Protein AF-A0A958JXT7-F1 (afdb_monomer)

Foldseek 3Di:
DDDDDDDVPDPPPPVPPDPVVVVVVQVVQLVDCQQEWEFEADEDPDDPPDQTDTDRVPDDCCRVVSKDFNQDQKGKYFYDPLVVCPVCVVPAQWWKKKKKKAAQDAQKKKWKDQPPDIDIDTRHDDDHGDIDMDIDTHRSVSCVVSRIIMMGINDWAFCVVVVNDPGHRIGGMMMHDIYTHD

Secondary structure (DSSP, 8-state):
-------TT-----GGG-HHHHHHHHHHHHH-GGGEEEEPPEETTTT---------SS-SSHHHHTSEEE-SSEEEEEETTGGGGGGGTTT-SEEEEEEEEE-SSTTEEEEEEETTEEEEEEE-SS-TT-EEEEEEEEEHHHHHHH-EEEEEES--B-HHHHTS-S--S-B-EEEEEEEE--

Radius of gyration: 16.66 Å; Cα contacts (8 Å, |Δi|>4): 346; chains: 1; bounding box: 37×36×51 Å

Nearest PDB structures (foldseek):
  6sms-assembly1_A  TM=5.741E-01  e=2.990E-02  Bacillus thuringiensis
  4y6t-assembly1_F  TM=3.964E-01  e=5.015E-03  Tobacco streak virus
  1wky-assembly1_A  TM=4.626E-01  e=2.990E-02  Bacillus sp. JAMB-602
  8e4g-assembly1_P  TM=4.534E-01  e=2.655E-02  Escherichia phage T7
  6r21-assembly1_a  TM=4.879E-01  e=5.755E-02  Escherichia phage T7

Structure (mmCIF, N/CA/C/O backbone):
data_AF-A0A958JXT7-F1
#
_entry.id   AF-A0A958JXT7-F1
#
loop_
_atom_site.group_PDB
_atom_site.id
_atom_site.type_symbol
_atom_site.label_atom_id
_atom_site.label_alt_id
_atom_site.label_comp_id
_atom_site.label_asym_id
_atom_site.label_entity_id
_atom_site.label_seq_id
_atom_site.pdbx_PDB_ins_code
_atom_site.Cartn_x
_atom_site.Cartn_y
_atom_site.Cartn_z
_atom_site.occupancy
_atom_site.B_iso_or_equiv
_atom_site.auth_seq_id
_atom_site.auth_comp_id
_atom_site.auth_asym_id
_atom_site.auth_atom_id
_atom_site.pdbx_PDB_model_num
ATOM 1 N N . PRO A 1 1 ? 5.469 -2.052 -27.294 1.00 35.53 1 PRO A N 1
ATOM 2 C CA . PRO A 1 1 ? 5.197 -3.496 -27.092 1.00 35.53 1 PRO A CA 1
ATOM 3 C C . PRO A 1 1 ? 5.508 -3.946 -25.650 1.00 35.53 1 PRO A C 1
ATOM 5 O O . PRO A 1 1 ? 6.671 -4.018 -25.262 1.00 35.53 1 PRO A O 1
ATOM 8 N N . GLN A 1 2 ? 4.468 -4.192 -24.842 1.00 28.66 2 GLN A N 1
ATOM 9 C CA . GLN A 1 2 ? 4.607 -4.741 -23.487 1.00 28.66 2 GLN A CA 1
ATOM 10 C C . GLN A 1 2 ? 5.149 -6.173 -23.585 1.00 28.66 2 GLN A C 1
ATOM 12 O O . GLN A 1 2 ? 4.498 -7.051 -24.145 1.00 28.66 2 GLN A O 1
ATOM 17 N N . ARG A 1 3 ? 6.374 -6.406 -23.102 1.00 30.48 3 ARG A N 1
ATOM 18 C CA . ARG A 1 3 ? 7.010 -7.725 -23.161 1.00 30.48 3 ARG A CA 1
ATOM 19 C C . ARG A 1 3 ? 6.640 -8.515 -21.907 1.00 30.48 3 ARG A C 1
ATOM 21 O O . ARG A 1 3 ? 7.006 -8.135 -20.797 1.00 30.48 3 ARG A O 1
ATOM 28 N N . ILE A 1 4 ? 5.920 -9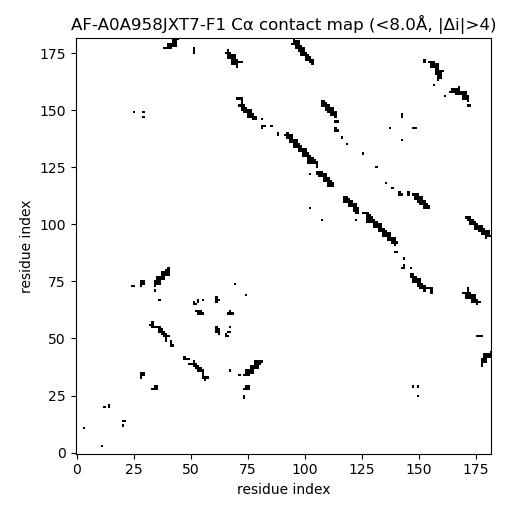.616 -22.105 1.00 33.19 4 ILE A N 1
ATOM 29 C CA . ILE A 1 4 ? 5.731 -10.671 -21.107 1.00 33.19 4 ILE A CA 1
ATOM 30 C C . ILE A 1 4 ? 7.122 -11.229 -20.786 1.00 33.19 4 ILE A C 1
ATOM 32 O O . ILE A 1 4 ? 7.829 -11.694 -21.679 1.00 33.19 4 ILE A O 1
ATOM 36 N N . VAL A 1 5 ? 7.542 -11.145 -19.525 1.00 33.81 5 VAL A N 1
ATOM 37 C CA . VAL A 1 5 ? 8.766 -11.801 -19.051 1.00 33.81 5 VAL A CA 1
ATOM 38 C C . VAL A 1 5 ? 8.346 -13.016 -18.240 1.00 33.81 5 VAL A C 1
ATOM 40 O O . VAL A 1 5 ? 7.716 -12.858 -17.192 1.00 33.81 5 VAL A O 1
ATOM 43 N N . ASN A 1 6 ? 8.728 -14.195 -18.738 1.00 30.08 6 ASN A N 1
ATOM 44 C CA . ASN A 1 6 ? 8.620 -15.485 -18.065 1.00 30.08 6 ASN A CA 1
ATOM 45 C C . ASN A 1 6 ? 9.300 -15.417 -16.694 1.00 30.08 6 ASN A C 1
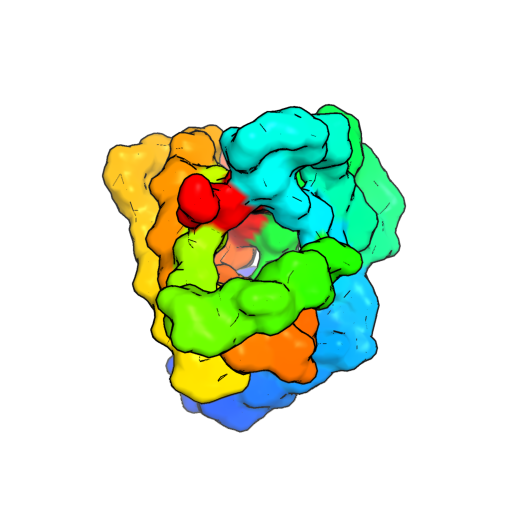ATOM 47 O O . ASN A 1 6 ? 10.518 -15.523 -16.576 1.00 30.08 6 ASN A O 1
ATOM 51 N N . ASN A 1 7 ? 8.496 -15.228 -15.653 1.00 36.56 7 ASN A N 1
ATOM 52 C CA . ASN A 1 7 ? 8.850 -15.588 -14.295 1.00 36.56 7 ASN A CA 1
ATOM 53 C C . ASN A 1 7 ? 7.971 -16.799 -13.952 1.00 36.56 7 ASN A C 1
ATOM 55 O O . ASN A 1 7 ? 6.752 -16.632 -13.922 1.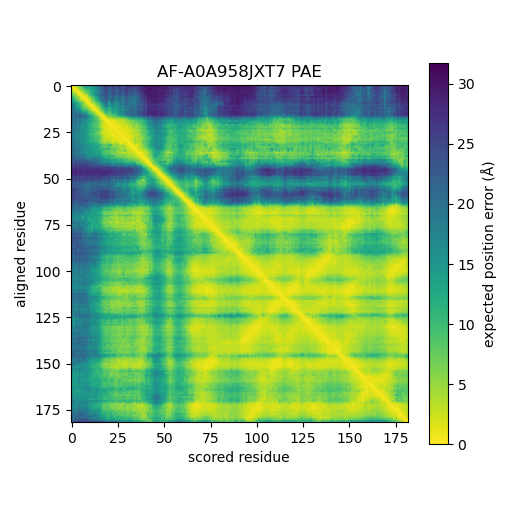00 36.56 7 ASN A O 1
ATOM 59 N N . PRO A 1 8 ? 8.540 -17.992 -13.700 1.00 39.66 8 PRO A N 1
ATOM 60 C CA . PRO A 1 8 ? 7.752 -19.194 -13.413 1.00 39.66 8 PRO A CA 1
ATOM 61 C C . PRO A 1 8 ? 6.903 -19.071 -12.134 1.00 39.66 8 PRO A C 1
ATOM 63 O O . PRO A 1 8 ? 6.031 -19.897 -11.899 1.00 39.66 8 PRO A O 1
ATOM 66 N N . PHE A 1 9 ? 7.115 -18.021 -11.332 1.00 37.84 9 PHE A N 1
ATOM 67 C CA . PHE A 1 9 ? 6.386 -17.741 -10.094 1.00 37.84 9 PHE A CA 1
ATOM 68 C C . PHE A 1 9 ? 5.410 -16.561 -10.203 1.00 37.84 9 PHE A C 1
ATOM 70 O O . PHE A 1 9 ? 4.867 -16.122 -9.193 1.00 37.84 9 PHE A O 1
ATOM 77 N N . ILE A 1 10 ? 5.217 -15.994 -11.398 1.00 37.47 10 ILE A N 1
ATOM 78 C CA . ILE A 1 10 ? 4.261 -14.909 -11.631 1.00 37.47 10 ILE A CA 1
ATOM 79 C C . ILE A 1 10 ? 3.411 -15.300 -12.830 1.00 37.47 10 ILE A C 1
ATOM 81 O O . ILE A 1 10 ? 3.828 -15.146 -13.976 1.00 37.47 10 ILE A O 1
ATOM 85 N N . SER A 1 11 ? 2.180 -15.733 -12.563 1.00 33.28 11 SER A N 1
ATOM 86 C CA . SER A 1 11 ? 1.130 -15.583 -13.564 1.00 33.28 11 SER A CA 1
ATOM 87 C C . SER A 1 11 ? 0.988 -14.084 -13.816 1.00 33.28 11 SER A C 1
ATOM 89 O O . SER A 1 11 ? 0.497 -13.350 -12.959 1.00 33.28 11 SER A O 1
ATOM 91 N N . VAL A 1 12 ? 1.490 -13.599 -14.954 1.00 34.41 12 VAL A N 1
ATOM 92 C CA . VAL A 1 12 ? 1.232 -12.233 -15.417 1.00 34.41 12 VAL A CA 1
ATOM 93 C C . VAL A 1 12 ? -0.243 -12.192 -15.798 1.00 34.41 12 VAL A C 1
ATOM 95 O O . VAL A 1 12 ? -0.606 -12.367 -16.954 1.00 34.41 12 VAL A O 1
ATOM 98 N N . ARG A 1 13 ? -1.113 -12.030 -14.802 1.00 36.97 13 ARG A N 1
ATOM 99 C CA . ARG A 1 13 ? -2.512 -11.711 -15.037 1.00 36.97 13 ARG A CA 1
ATOM 100 C C . ARG A 1 13 ? -2.542 -10.214 -15.316 1.00 36.97 13 ARG A C 1
ATOM 102 O O . ARG A 1 13 ? -2.288 -9.393 -14.436 1.00 36.97 13 ARG A O 1
ATOM 109 N N . THR A 1 14 ? -2.763 -9.836 -16.567 1.00 36.22 14 THR A N 1
ATOM 110 C CA . THR A 1 14 ? -3.286 -8.509 -16.887 1.00 36.22 14 THR A CA 1
ATOM 111 C C . THR A 1 14 ? -4.666 -8.449 -16.233 1.00 36.22 14 THR A C 1
ATOM 113 O O . THR A 1 14 ? -5.643 -8.930 -16.786 1.00 36.22 14 THR A O 1
ATOM 116 N N . PHE A 1 15 ? -4.738 -7.933 -15.003 1.00 43.28 15 PHE A N 1
ATOM 117 C CA . PHE A 1 15 ? -5.968 -7.868 -14.196 1.00 43.28 15 PHE A CA 1
ATOM 118 C C . PHE A 1 15 ? -7.060 -6.972 -14.789 1.00 43.28 15 PHE A C 1
ATOM 120 O O . PHE A 1 15 ? -8.119 -6.833 -14.191 1.00 43.28 15 PHE A O 1
ATOM 127 N N . LEU A 1 16 ? -6.805 -6.346 -15.938 1.00 43.41 16 LEU A N 1
ATOM 128 C CA . LEU A 1 16 ? -7.682 -5.339 -16.520 1.00 43.41 16 LEU A CA 1
ATOM 129 C C . LEU A 1 16 ? -9.069 -5.874 -16.914 1.00 43.41 16 LEU A C 1
ATOM 131 O O . LEU A 1 16 ? -9.929 -5.055 -17.206 1.00 43.41 16 LEU A O 1
ATOM 135 N N . GLU A 1 17 ? -9.320 -7.191 -16.903 1.00 47.34 17 GLU A N 1
ATOM 136 C CA . GLU A 1 17 ? -10.540 -7.739 -17.520 1.00 47.34 17 GLU A CA 1
ATOM 137 C C . GLU A 1 17 ? -11.289 -8.831 -16.730 1.00 47.34 17 GLU A C 1
ATOM 139 O O . GLU A 1 17 ? -12.353 -9.249 -17.178 1.00 47.34 17 GLU A O 1
ATOM 144 N N . ASN A 1 18 ? -10.815 -9.309 -15.567 1.00 57.69 18 ASN A N 1
ATOM 145 C CA . ASN A 1 18 ? -11.517 -10.393 -14.853 1.00 57.69 18 ASN A CA 1
ATOM 146 C C . ASN A 1 18 ? -11.497 -10.238 -13.313 1.00 57.69 18 ASN A C 1
ATOM 148 O O . ASN A 1 18 ? -10.456 -10.484 -12.694 1.00 57.69 18 ASN A O 1
ATOM 152 N N . PRO A 1 19 ? -12.641 -9.886 -12.689 1.00 65.00 19 PRO A N 1
ATOM 153 C CA . PRO A 1 19 ? -12.790 -9.760 -11.236 1.00 65.00 19 PRO A CA 1
ATOM 154 C C . PRO A 1 19 ? -12.380 -11.011 -10.446 1.00 65.00 19 PRO A C 1
ATOM 156 O O . PRO A 1 19 ? -11.675 -10.887 -9.449 1.00 65.00 19 PRO A O 1
ATOM 159 N N . ALA A 1 20 ? -12.700 -12.213 -10.937 1.00 65.50 20 ALA A N 1
ATOM 160 C CA . ALA A 1 20 ? -12.350 -13.461 -10.254 1.00 65.50 20 ALA A CA 1
ATOM 161 C C . ALA A 1 20 ? -10.829 -13.658 -10.169 1.00 65.50 20 ALA A C 1
ATOM 163 O O . ALA A 1 20 ? -10.292 -14.121 -9.168 1.00 65.50 20 ALA A O 1
ATOM 164 N N . LEU A 1 21 ? -10.095 -13.230 -11.201 1.00 61.88 21 LEU A N 1
ATOM 165 C CA . LEU A 1 21 ? -8.637 -13.313 -11.188 1.00 61.88 21 LEU A CA 1
ATOM 166 C C . LEU A 1 21 ? -8.007 -12.352 -10.174 1.00 61.88 21 LEU A C 1
ATOM 168 O O . LEU A 1 21 ? -6.924 -12.652 -9.666 1.00 61.88 21 LEU A O 1
ATOM 172 N N . ARG A 1 22 ? -8.647 -11.200 -9.933 1.00 65.06 22 ARG A N 1
ATOM 173 C CA . ARG A 1 22 ? -8.244 -10.221 -8.919 1.00 65.06 22 ARG A CA 1
ATOM 174 C C . ARG A 1 22 ? -8.501 -10.778 -7.519 1.00 65.06 22 ARG A C 1
ATOM 176 O O . ARG A 1 22 ? -7.583 -10.747 -6.708 1.00 65.06 22 ARG A O 1
ATOM 183 N N . GLU A 1 23 ? -9.686 -11.331 -7.277 1.00 70.00 23 GLU A N 1
ATOM 184 C CA . GLU A 1 23 ? -10.050 -11.977 -6.009 1.00 70.00 23 GLU A CA 1
ATOM 185 C C . GLU A 1 23 ? -9.105 -13.138 -5.670 1.00 70.00 23 GLU A C 1
ATOM 187 O O . GLU A 1 23 ? -8.540 -13.163 -4.577 1.00 70.00 23 GLU A O 1
ATOM 192 N N . ASP A 1 24 ? -8.820 -14.025 -6.631 1.00 71.75 24 ASP A N 1
ATOM 193 C CA . ASP A 1 24 ? -7.836 -15.107 -6.475 1.00 71.75 24 ASP A CA 1
ATOM 194 C C . ASP A 1 24 ? -6.459 -14.580 -6.050 1.00 71.75 24 ASP A C 1
ATOM 196 O O . ASP A 1 24 ? -5.787 -15.148 -5.189 1.00 71.75 24 ASP A O 1
ATOM 200 N N . ALA A 1 25 ? -5.997 -13.502 -6.691 1.00 68.00 25 ALA A N 1
ATOM 201 C CA . ALA A 1 25 ? -4.681 -12.940 -6.423 1.00 68.00 25 ALA A CA 1
ATOM 202 C C . ALA A 1 25 ? -4.627 -12.222 -5.068 1.00 68.00 25 ALA A C 1
ATOM 204 O O . ALA A 1 25 ? -3.592 -12.275 -4.403 1.00 68.00 25 ALA A O 1
ATOM 205 N N . MET A 1 26 ? -5.729 -11.595 -4.646 1.00 72.31 26 MET A N 1
ATOM 206 C CA . MET A 1 26 ? -5.883 -11.029 -3.304 1.00 72.31 26 MET A CA 1
ATOM 207 C C . MET A 1 26 ? -5.850 -12.137 -2.247 1.00 72.31 26 MET A C 1
ATOM 209 O O . MET A 1 26 ? -5.049 -12.062 -1.316 1.00 72.31 26 MET A O 1
ATOM 213 N N . ALA A 1 27 ? -6.627 -13.208 -2.435 1.00 75.25 27 ALA A N 1
ATOM 214 C CA . ALA A 1 27 ? -6.636 -14.363 -1.539 1.00 75.25 27 ALA A CA 1
ATOM 215 C C . ALA A 1 27 ? -5.250 -15.024 -1.437 1.00 75.25 27 ALA A C 1
ATOM 217 O O . ALA A 1 27 ? -4.774 -15.315 -0.340 1.00 75.25 27 ALA A O 1
ATOM 218 N N . TYR A 1 28 ? -4.562 -15.194 -2.570 1.00 72.88 28 TYR A N 1
ATOM 219 C CA . TYR A 1 28 ? -3.207 -15.738 -2.600 1.00 72.88 28 TYR A CA 1
ATOM 220 C C . TYR A 1 28 ? -2.198 -14.845 -1.864 1.00 72.88 28 TYR A C 1
ATOM 222 O O . TYR A 1 28 ? -1.366 -15.358 -1.116 1.00 72.88 28 TYR A O 1
ATOM 230 N N . ALA A 1 29 ? -2.265 -13.521 -2.041 1.00 70.19 29 ALA A N 1
ATOM 231 C CA . ALA A 1 29 ? -1.379 -12.586 -1.347 1.00 70.19 29 ALA A CA 1
ATOM 232 C C . ALA A 1 29 ? -1.589 -12.617 0.177 1.00 70.19 29 ALA A C 1
ATOM 234 O O . ALA A 1 29 ? -0.610 -12.635 0.915 1.00 70.19 29 ALA A O 1
ATOM 235 N N . LEU A 1 30 ? -2.840 -12.702 0.648 1.00 72.81 30 LEU A N 1
ATOM 236 C CA . LEU A 1 30 ? -3.166 -12.786 2.080 1.00 72.81 30 LEU A CA 1
ATOM 237 C C . LEU A 1 30 ? -2.632 -14.058 2.757 1.00 72.81 30 LEU A C 1
ATOM 239 O O . LEU A 1 30 ? -2.310 -14.028 3.950 1.00 72.81 30 LEU A O 1
ATOM 243 N N . GLN A 1 31 ? -2.565 -15.163 2.009 1.00 75.06 31 GLN A N 1
ATOM 244 C CA . GLN A 1 31 ? -2.117 -16.473 2.493 1.00 75.06 31 GLN A CA 1
ATOM 245 C C . GLN A 1 31 ? -0.603 -16.677 2.384 1.00 75.06 31 GLN A C 1
ATOM 247 O O . GLN A 1 31 ? -0.059 -17.566 3.035 1.00 75.06 31 GLN A O 1
ATOM 252 N N . ASN A 1 32 ? 0.085 -15.899 1.547 1.00 68.62 32 ASN A N 1
ATOM 253 C CA . ASN A 1 32 ? 1.484 -16.138 1.224 1.00 68.62 32 ASN A CA 1
ATOM 254 C C . ASN A 1 32 ? 2.382 -15.058 1.839 1.00 68.62 32 ASN A C 1
ATOM 256 O O . ASN A 1 32 ? 2.466 -13.938 1.335 1.00 68.62 32 ASN A O 1
ATOM 260 N N . GLU A 1 33 ? 3.101 -15.434 2.902 1.00 66.88 33 GLU A N 1
ATOM 261 C CA . GLU A 1 33 ? 3.967 -14.556 3.709 1.00 66.88 33 GLU A CA 1
ATOM 262 C C . GLU A 1 33 ? 4.976 -13.749 2.885 1.00 66.88 33 GLU A C 1
ATOM 264 O O . GLU A 1 33 ? 5.384 -12.663 3.281 1.00 66.88 33 GLU A O 1
ATOM 269 N N . ARG A 1 34 ? 5.339 -14.224 1.690 1.00 61.28 34 ARG A N 1
ATOM 270 C CA . ARG A 1 34 ? 6.247 -13.517 0.785 1.00 61.28 34 ARG A CA 1
ATOM 271 C C . ARG A 1 34 ? 5.729 -12.149 0.322 1.00 61.28 34 ARG A C 1
ATOM 273 O O . ARG A 1 34 ? 6.534 -11.324 -0.109 1.00 61.28 34 ARG A O 1
ATOM 280 N N . TYR A 1 35 ? 4.418 -11.936 0.339 1.00 60.16 35 TYR A N 1
ATOM 281 C CA . TYR A 1 35 ? 3.789 -10.663 -0.026 1.00 60.16 35 TYR A CA 1
ATOM 282 C C . TYR A 1 35 ? 3.414 -9.830 1.194 1.00 60.16 35 TYR A C 1
ATOM 284 O O . TYR A 1 35 ? 2.856 -8.745 1.023 1.00 60.16 35 TYR A O 1
ATOM 292 N N . ASN A 1 36 ? 3.714 -10.337 2.391 1.00 64.38 36 ASN A N 1
ATOM 293 C CA . ASN A 1 36 ? 3.436 -9.647 3.625 1.00 64.38 36 ASN A CA 1
ATOM 294 C C . ASN A 1 36 ? 4.582 -8.707 3.987 1.00 64.38 36 ASN A C 1
ATOM 296 O O . ASN A 1 36 ? 5.750 -9.093 3.981 1.00 64.38 36 ASN A O 1
ATOM 300 N N . VAL A 1 37 ? 4.224 -7.473 4.307 1.00 67.25 37 VAL A N 1
ATOM 301 C CA . VAL A 1 37 ? 5.117 -6.464 4.857 1.00 67.25 37 VAL A CA 1
ATOM 302 C C . VAL A 1 37 ? 4.570 -6.116 6.233 1.00 67.25 37 VAL A C 1
ATOM 304 O O . VAL A 1 37 ? 3.500 -5.519 6.343 1.00 67.25 37 VAL A O 1
ATOM 307 N N . ASP A 1 38 ? 5.277 -6.528 7.280 1.00 67.38 38 ASP A N 1
ATOM 308 C CA . ASP A 1 38 ? 4.969 -6.091 8.643 1.00 67.38 38 ASP A CA 1
ATOM 309 C C . ASP A 1 38 ? 5.434 -4.643 8.807 1.00 67.38 38 ASP A C 1
ATOM 311 O O . ASP A 1 38 ? 6.562 -4.305 8.447 1.00 67.38 38 ASP A O 1
ATOM 315 N N . ILE A 1 39 ? 4.540 -3.787 9.291 1.00 66.25 39 ILE A N 1
ATOM 316 C CA . ILE A 1 39 ? 4.786 -2.378 9.550 1.00 66.25 39 ILE A CA 1
ATOM 317 C C . ILE A 1 39 ? 4.403 -2.086 10.994 1.00 66.25 39 ILE A C 1
ATOM 319 O O . ILE A 1 39 ? 3.245 -2.193 11.394 1.00 66.25 39 ILE A O 1
ATOM 323 N N . GLN A 1 40 ? 5.361 -1.589 11.768 1.00 65.31 40 GLN A N 1
ATOM 324 C CA . GLN A 1 40 ? 5.061 -1.030 13.078 1.00 65.31 40 GLN A CA 1
ATOM 325 C C . GLN A 1 40 ? 4.552 0.416 12.953 1.00 65.31 40 GLN A C 1
ATOM 327 O O . GLN A 1 40 ? 5.191 1.255 12.314 1.00 65.31 40 GLN A O 1
ATOM 332 N N . VAL A 1 41 ? 3.415 0.730 13.585 1.00 62.09 41 VAL A N 1
ATOM 333 C CA . VAL A 1 41 ? 2.807 2.071 13.543 1.00 62.09 41 VAL A CA 1
ATOM 334 C C . VAL A 1 41 ? 3.323 2.942 14.688 1.00 62.09 41 VAL A C 1
ATOM 336 O O . VAL A 1 41 ? 3.255 2.550 15.852 1.00 62.09 41 VAL A O 1
ATOM 339 N N . GLY A 1 42 ? 3.798 4.153 14.382 1.00 56.31 42 GLY A N 1
ATOM 340 C CA . GLY A 1 42 ? 4.181 5.142 15.399 1.00 56.31 42 GLY A CA 1
ATOM 341 C C . GLY A 1 42 ? 3.000 5.981 15.920 1.00 56.31 42 GLY A C 1
ATOM 342 O O . GLY A 1 42 ? 2.138 6.394 15.140 1.00 56.31 42 GLY A O 1
ATOM 343 N N . TYR A 1 43 ? 2.997 6.309 17.222 1.00 53.00 43 TYR A N 1
ATOM 344 C CA . TYR A 1 43 ? 2.027 7.217 17.867 1.00 53.00 43 TYR A CA 1
ATOM 345 C C . TYR A 1 43 ? 2.664 8.568 18.238 1.00 53.00 43 TYR A C 1
ATOM 347 O O . TYR A 1 43 ? 3.720 8.609 18.873 1.00 53.00 43 TYR A O 1
ATOM 355 N N . GLN A 1 44 ? 2.009 9.693 17.917 1.00 52.47 44 GLN A N 1
ATOM 356 C CA . GLN A 1 44 ? 2.574 11.041 18.130 1.00 52.47 44 GLN A CA 1
ATOM 357 C C . GLN A 1 44 ? 2.285 11.708 19.496 1.00 52.47 44 GLN A C 1
ATOM 359 O O . GLN A 1 44 ? 2.671 12.858 19.688 1.00 52.47 44 GLN A O 1
ATOM 364 N N . ARG A 1 45 ? 1.670 11.047 20.492 1.00 43.69 45 ARG A N 1
ATOM 365 C CA . ARG A 1 45 ? 1.293 11.745 21.750 1.00 43.69 45 ARG A CA 1
ATOM 366 C C . ARG A 1 45 ? 2.332 11.800 22.876 1.00 43.69 45 ARG A C 1
ATOM 368 O O . ARG A 1 45 ? 2.090 12.533 23.829 1.00 43.69 45 ARG A O 1
ATOM 375 N N . ARG A 1 46 ? 3.473 11.111 22.763 1.00 36.78 46 ARG A N 1
ATOM 376 C CA . ARG A 1 46 ? 4.732 11.276 23.538 1.00 36.78 46 ARG A CA 1
ATOM 377 C C . ARG A 1 46 ? 5.580 10.026 23.278 1.00 36.78 46 ARG A C 1
ATOM 379 O O . ARG A 1 46 ? 5.382 9.007 23.921 1.00 36.78 46 ARG A O 1
ATOM 386 N N . THR A 1 47 ? 6.451 10.113 22.277 1.00 44.00 47 THR A N 1
ATOM 387 C CA . THR A 1 47 ? 7.568 9.188 22.007 1.00 44.00 47 THR A CA 1
ATOM 388 C C . THR A 1 47 ? 7.252 7.686 22.096 1.00 44.00 47 THR A C 1
ATOM 390 O O . THR A 1 47 ? 7.569 7.020 23.076 1.00 44.00 47 THR A O 1
ATOM 393 N N . LEU A 1 48 ? 6.758 7.114 20.996 1.00 36.47 48 LEU A N 1
ATOM 394 C CA . LEU A 1 48 ? 7.091 5.733 20.634 1.00 36.47 48 LEU A CA 1
ATOM 395 C C . LEU A 1 48 ? 7.906 5.764 19.342 1.00 36.47 48 LEU A C 1
ATOM 397 O O . LEU A 1 48 ? 7.396 5.650 18.233 1.00 36.47 48 LEU A O 1
ATOM 401 N N . SER A 1 49 ? 9.203 6.001 19.526 1.00 36.97 49 SER A N 1
ATOM 402 C CA . SER A 1 49 ? 10.250 5.982 18.509 1.00 36.97 49 SER A CA 1
ATOM 403 C C . SER A 1 49 ? 10.805 4.565 18.366 1.00 36.97 49 SER A C 1
ATOM 405 O O . SER A 1 49 ? 11.950 4.307 18.743 1.00 36.97 49 SER A O 1
ATOM 407 N N . LYS A 1 50 ? 9.995 3.621 17.882 1.00 40.62 50 LYS A N 1
ATOM 408 C CA . LYS A 1 50 ? 10.569 2.403 17.305 1.00 40.62 50 LYS A CA 1
ATOM 409 C C . LYS A 1 50 ? 10.737 2.630 15.803 1.00 40.62 50 LYS A C 1
ATOM 411 O O . LYS A 1 50 ? 9.819 3.172 15.185 1.00 40.62 50 LYS A O 1
ATOM 416 N N . PRO A 1 51 ? 11.924 2.342 15.241 1.00 46.38 51 PRO A N 1
ATOM 417 C CA . PRO A 1 51 ? 12.164 2.529 13.823 1.00 46.38 51 PRO A CA 1
ATOM 418 C C . PRO A 1 51 ? 11.177 1.668 13.040 1.00 46.38 51 PRO A C 1
ATOM 420 O O . PRO A 1 51 ? 10.890 0.535 13.414 1.00 46.38 51 PRO A O 1
ATOM 423 N N . PHE A 1 52 ? 10.647 2.241 11.969 1.00 51.75 52 PHE A N 1
ATOM 424 C CA . PHE A 1 52 ? 9.931 1.509 10.941 1.00 51.75 52 PHE A CA 1
ATOM 425 C C . PHE A 1 52 ? 10.811 0.336 10.477 1.00 51.75 52 PHE A C 1
ATOM 427 O O . PHE A 1 52 ? 11.886 0.558 9.924 1.00 51.75 52 PHE A O 1
ATOM 434 N N . SER A 1 53 ? 10.391 -0.893 10.766 1.00 54.41 53 SER A N 1
ATOM 435 C CA . SER A 1 53 ? 11.062 -2.118 10.335 1.00 54.41 53 SER A CA 1
ATOM 436 C C . SER A 1 53 ? 10.169 -2.826 9.335 1.00 54.41 53 SER A C 1
ATOM 438 O O . SER A 1 53 ? 9.000 -3.053 9.637 1.00 54.41 53 SER A O 1
ATOM 440 N N . CYS A 1 54 ? 10.719 -3.201 8.184 1.00 58.75 54 CYS A N 1
ATOM 441 C CA . CYS A 1 54 ? 10.063 -4.149 7.299 1.00 58.75 54 CYS A CA 1
ATOM 442 C C . CYS A 1 54 ? 10.894 -5.395 7.171 1.00 58.75 54 CYS A C 1
ATOM 444 O O . CYS A 1 54 ? 12.050 -5.363 6.754 1.00 58.75 54 CYS A O 1
ATOM 446 N N . HIS A 1 55 ? 10.239 -6.509 7.430 1.00 54.88 55 HIS A N 1
ATOM 447 C CA . HIS A 1 55 ? 10.785 -7.812 7.141 1.00 54.88 55 HIS A CA 1
ATOM 448 C C . HIS A 1 55 ? 10.236 -8.254 5.786 1.00 54.88 55 HIS A C 1
ATOM 450 O O . HIS A 1 55 ? 9.172 -8.863 5.708 1.00 54.88 55 HIS A O 1
ATOM 456 N N . SER A 1 56 ? 10.929 -7.918 4.693 1.00 49.56 56 SER A N 1
ATOM 457 C CA . SER A 1 56 ? 10.627 -8.547 3.406 1.00 49.56 56 SER A CA 1
ATOM 458 C C . SER A 1 56 ? 11.287 -9.932 3.367 1.00 49.56 56 SER A C 1
ATOM 460 O O . SER A 1 56 ? 12.463 -10.106 3.683 1.00 49.56 56 SER A O 1
ATOM 462 N N . PHE A 1 57 ? 10.531 -10.969 2.988 1.00 42.34 57 PHE A N 1
ATOM 463 C CA . PHE A 1 57 ? 10.998 -12.370 3.021 1.00 42.34 57 PHE A CA 1
ATOM 464 C C . PHE A 1 57 ? 12.136 -12.673 2.015 1.00 42.34 57 PHE A C 1
ATOM 466 O O . PHE A 1 57 ? 12.636 -13.794 1.923 1.00 42.34 57 PHE A O 1
ATOM 473 N N . ARG A 1 58 ? 12.565 -11.689 1.215 1.00 43.12 58 ARG A N 1
ATOM 474 C CA . ARG A 1 58 ? 13.735 -11.800 0.339 1.00 43.12 58 ARG A CA 1
ATOM 475 C C . ARG A 1 58 ? 14.902 -11.083 1.001 1.00 43.12 58 ARG A C 1
ATOM 477 O O . ARG A 1 58 ? 15.131 -9.921 0.711 1.00 43.12 58 ARG A O 1
ATOM 484 N N . GLY A 1 59 ? 15.620 -11.810 1.859 1.00 35.59 59 GLY A N 1
ATOM 485 C CA . GLY A 1 59 ? 16.795 -11.324 2.584 1.00 35.59 59 GLY A CA 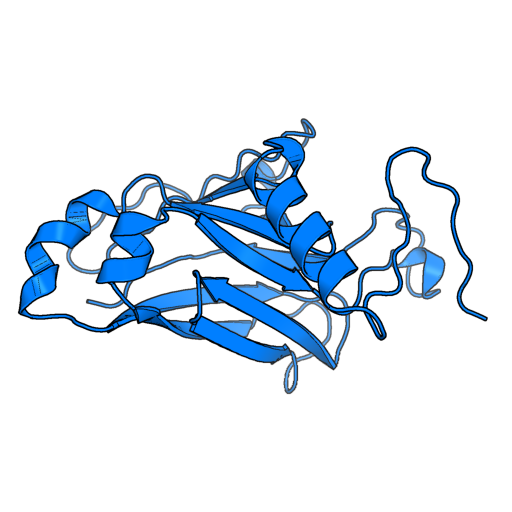1
ATOM 486 C C . GLY A 1 59 ? 17.656 -10.344 1.778 1.00 35.59 59 GLY A C 1
ATOM 487 O O . GLY A 1 59 ? 18.256 -10.719 0.769 1.00 35.59 59 GLY A O 1
ATOM 488 N N . GLY A 1 60 ? 17.682 -9.093 2.239 1.00 42.62 60 GLY A N 1
ATOM 489 C CA . GLY A 1 60 ? 18.479 -7.999 1.691 1.00 42.62 60 GLY A CA 1
ATOM 490 C C . GLY A 1 60 ? 17.937 -6.618 2.089 1.00 42.62 60 GLY A C 1
ATOM 491 O O . GLY A 1 60 ? 16.844 -6.259 1.677 1.00 42.62 60 GLY A O 1
ATOM 492 N N . SER A 1 61 ? 18.722 -5.892 2.893 1.00 46.78 61 SER A N 1
ATOM 493 C CA . SER A 1 61 ? 18.832 -4.425 3.091 1.00 46.78 61 SER A CA 1
ATOM 494 C C . SER A 1 61 ? 17.610 -3.494 3.223 1.00 46.78 61 SER A C 1
ATOM 496 O O . SER A 1 61 ? 17.839 -2.302 3.404 1.00 46.78 61 SER A O 1
ATOM 498 N N . ASP A 1 62 ? 16.348 -3.932 3.196 1.00 49.25 62 ASP A N 1
ATOM 499 C CA . ASP A 1 62 ? 15.211 -2.991 3.352 1.00 49.25 62 ASP A CA 1
ATOM 500 C C . ASP A 1 62 ? 15.250 -2.238 4.709 1.00 49.25 62 ASP A C 1
ATOM 502 O O . ASP A 1 62 ? 14.902 -1.059 4.793 1.00 49.25 62 ASP A O 1
ATOM 506 N N . GLU A 1 63 ? 15.771 -2.875 5.766 1.00 48.31 63 GLU A N 1
ATOM 507 C CA . GLU A 1 63 ? 16.022 -2.225 7.064 1.00 48.31 63 GLU A CA 1
ATOM 508 C C . GLU A 1 63 ? 17.134 -1.157 7.004 1.00 48.31 63 GLU A C 1
ATOM 510 O O . GLU A 1 63 ? 17.075 -0.172 7.739 1.00 48.31 63 GLU A O 1
ATOM 515 N N . GLU A 1 64 ? 18.122 -1.306 6.113 1.00 51.19 64 GLU A N 1
ATOM 516 C CA . GLU A 1 64 ? 19.191 -0.315 5.904 1.00 51.19 64 GLU A CA 1
ATOM 517 C C . GLU A 1 64 ? 18.707 0.880 5.069 1.00 51.19 64 GLU A C 1
ATOM 519 O O . GLU A 1 64 ? 19.184 2.001 5.246 1.00 51.19 64 GLU A O 1
ATOM 524 N N . GLU A 1 65 ? 17.741 0.661 4.171 1.00 56.56 65 GLU A N 1
ATOM 525 C CA . GLU A 1 65 ? 17.201 1.699 3.289 1.00 56.56 65 GLU A CA 1
ATOM 526 C C . GLU A 1 65 ? 16.202 2.640 4.001 1.00 56.56 65 GLU A C 1
ATOM 528 O O . GLU A 1 65 ? 15.884 3.720 3.487 1.00 56.56 65 GLU A O 1
ATOM 533 N N . GLY A 1 66 ? 15.700 2.266 5.185 1.00 71.69 66 GLY A N 1
ATOM 534 C CA . GLY A 1 66 ? 14.725 3.055 5.950 1.00 71.69 66 GLY A CA 1
ATOM 535 C C . GLY A 1 66 ? 13.357 3.191 5.264 1.00 71.69 66 GLY A C 1
ATOM 536 O O . GLY A 1 66 ? 12.598 4.118 5.564 1.00 71.69 66 GLY A O 1
ATOM 537 N N . HIS A 1 67 ? 13.059 2.311 4.305 1.00 78.31 67 HIS A N 1
ATOM 538 C CA . HIS A 1 67 ? 11.802 2.243 3.563 1.00 78.31 67 HIS A CA 1
ATOM 539 C C . HIS A 1 67 ? 11.571 0.837 2.992 1.00 78.31 67 HIS A C 1
ATOM 541 O O . HIS A 1 67 ? 12.487 0.024 2.961 1.00 78.31 67 HIS A O 1
ATOM 547 N N . CYS A 1 68 ? 10.352 0.555 2.520 1.00 78.69 68 CYS A N 1
ATOM 548 C CA . CYS A 1 68 ? 9.972 -0.791 2.072 1.00 78.69 68 CYS A CA 1
ATOM 549 C C . CYS A 1 68 ? 9.435 -0.794 0.664 1.00 78.69 68 CYS A C 1
ATOM 551 O O . CYS A 1 68 ? 8.458 -0.106 0.357 1.00 78.69 68 CYS A O 1
ATOM 553 N N . TRP A 1 69 ? 10.053 -1.613 -0.180 1.00 83.00 69 TRP A N 1
ATOM 554 C CA . TRP A 1 69 ? 9.651 -1.769 -1.564 1.00 83.00 69 TRP A CA 1
ATOM 555 C C . TRP A 1 69 ? 8.490 -2.747 -1.714 1.00 83.00 69 TRP A C 1
ATOM 557 O O . TRP A 1 69 ? 8.636 -3.965 -1.617 1.00 83.00 69 TRP A O 1
ATOM 567 N N . LEU A 1 70 ? 7.338 -2.212 -2.100 1.00 84.12 70 LEU A N 1
ATOM 568 C CA . LEU A 1 70 ? 6.223 -2.995 -2.605 1.00 84.12 70 LEU A CA 1
ATOM 569 C C . LEU A 1 70 ? 6.486 -3.361 -4.068 1.00 84.12 70 LEU A C 1
ATOM 571 O O . LEU A 1 70 ? 6.166 -2.616 -4.997 1.00 84.12 70 LEU A O 1
ATOM 575 N N . SER A 1 71 ? 7.131 -4.507 -4.279 1.00 78.56 71 SER A N 1
ATOM 576 C CA . SER A 1 71 ? 7.589 -4.962 -5.602 1.00 78.56 71 SER A CA 1
ATOM 577 C C . SER A 1 71 ? 6.593 -5.873 -6.338 1.00 78.56 71 SER A C 1
ATOM 579 O O . SER A 1 71 ? 6.803 -6.197 -7.514 1.00 78.56 71 SER A O 1
ATOM 581 N N . ALA A 1 72 ? 5.495 -6.271 -5.684 1.00 78.94 72 ALA A N 1
ATOM 582 C CA . ALA A 1 72 ? 4.414 -7.059 -6.275 1.00 78.94 72 ALA A CA 1
ATOM 583 C C . ALA A 1 72 ? 3.168 -6.214 -6.563 1.00 78.94 72 ALA A C 1
ATOM 585 O O . ALA A 1 72 ? 2.960 -5.164 -5.963 1.00 78.94 72 ALA A O 1
ATOM 586 N N . ARG A 1 73 ? 2.339 -6.657 -7.522 1.00 82.69 73 ARG A N 1
ATOM 587 C CA . ARG A 1 73 ? 1.119 -5.927 -7.930 1.00 82.69 73 ARG A CA 1
ATOM 588 C C . ARG A 1 73 ? 0.090 -5.875 -6.815 1.00 82.69 73 ARG A C 1
ATOM 590 O O . ARG A 1 73 ? -0.700 -4.947 -6.792 1.00 82.69 73 ARG A O 1
ATOM 597 N N . ILE A 1 74 ? 0.107 -6.873 -5.945 1.00 84.06 74 ILE A N 1
ATOM 598 C CA . ILE A 1 74 ? -0.703 -6.957 -4.741 1.00 84.06 74 ILE A CA 1
ATOM 599 C C . ILE A 1 74 ? 0.267 -7.338 -3.626 1.00 84.06 74 ILE A C 1
ATOM 601 O O . ILE A 1 74 ? 1.052 -8.274 -3.794 1.00 84.06 74 ILE A O 1
ATOM 605 N N . ASN A 1 75 ? 0.242 -6.583 -2.535 1.00 85.44 75 ASN A N 1
ATOM 606 C CA . ASN A 1 75 ? 0.986 -6.849 -1.305 1.00 85.44 75 ASN A CA 1
ATOM 607 C C . ASN A 1 75 ? -0.005 -6.770 -0.141 1.00 85.44 75 ASN A C 1
ATOM 609 O O . ASN A 1 75 ? -1.028 -6.096 -0.265 1.00 85.44 75 ASN A O 1
ATOM 613 N N . SER A 1 76 ? 0.297 -7.418 0.978 1.00 83.56 76 SER A N 1
ATOM 614 C CA . SER A 1 76 ? -0.422 -7.213 2.234 1.00 83.56 76 SER A CA 1
ATOM 615 C C . SER A 1 76 ? 0.469 -6.456 3.211 1.00 83.56 76 SER A C 1
ATOM 617 O O . SER A 1 76 ? 1.644 -6.778 3.355 1.00 83.56 76 SER A O 1
ATOM 619 N N . LEU A 1 77 ? -0.087 -5.456 3.881 1.00 83.50 77 LEU A N 1
ATOM 620 C CA . LEU A 1 77 ? 0.543 -4.768 4.999 1.00 83.50 77 LEU A CA 1
ATOM 621 C C . LEU A 1 77 ? -0.089 -5.285 6.284 1.00 83.50 77 LEU A C 1
ATOM 623 O O . LEU A 1 77 ? -1.300 -5.156 6.433 1.00 83.50 77 LEU A O 1
ATOM 627 N N . THR A 1 78 ? 0.705 -5.845 7.190 1.00 79.88 78 THR A N 1
ATOM 628 C CA . THR A 1 78 ? 0.241 -6.209 8.538 1.00 79.88 78 THR A CA 1
ATOM 629 C C . THR A 1 78 ? 0.746 -5.170 9.525 1.00 79.88 78 THR A C 1
ATOM 631 O O . THR A 1 78 ? 1.870 -4.697 9.380 1.00 79.88 78 THR A O 1
ATOM 634 N N . PHE A 1 79 ? -0.055 -4.817 10.528 1.00 74.12 79 PHE A N 1
ATOM 635 C CA . PHE A 1 79 ? 0.373 -3.880 11.563 1.00 74.12 79 PHE A CA 1
ATOM 636 C C . PHE A 1 79 ? 0.430 -4.544 12.933 1.00 74.12 79 PHE A C 1
ATOM 638 O O . PHE A 1 79 ? -0.587 -4.939 13.502 1.00 74.12 79 PHE A O 1
ATOM 645 N N . SER A 1 80 ? 1.628 -4.604 13.499 1.00 68.50 80 SER A N 1
ATOM 646 C CA . SER A 1 80 ? 1.930 -5.378 14.707 1.00 68.50 80 SER A CA 1
ATOM 647 C C . SER A 1 80 ? 1.376 -4.802 16.021 1.00 68.50 80 SER A C 1
ATOM 649 O O . SER A 1 80 ? 1.320 -5.520 17.017 1.00 68.50 80 SER A O 1
ATOM 651 N N . ASN A 1 81 ? 0.944 -3.535 16.063 1.00 70.38 81 ASN A N 1
ATOM 652 C CA . ASN A 1 81 ? 0.505 -2.864 17.299 1.00 70.38 81 ASN A CA 1
ATOM 653 C C . ASN A 1 81 ? -0.895 -2.227 17.244 1.00 70.38 81 ASN A C 1
ATOM 655 O O . ASN A 1 81 ? -1.247 -1.435 18.116 1.00 70.38 81 ASN A O 1
ATOM 659 N N . LEU A 1 82 ? -1.736 -2.580 16.268 1.00 71.56 82 LEU A N 1
ATOM 660 C CA . LEU A 1 82 ? -3.085 -2.002 16.169 1.00 71.56 82 LEU A CA 1
ATOM 661 C C . LEU A 1 82 ? -4.008 -2.362 17.332 1.00 71.56 82 LEU A C 1
ATOM 663 O O . LEU A 1 82 ? -4.947 -1.621 17.608 1.00 71.56 82 LEU A O 1
ATOM 667 N N . THR A 1 83 ? -3.760 -3.467 18.035 1.00 70.50 83 THR A N 1
ATOM 668 C CA . THR A 1 83 ? -4.575 -3.882 19.186 1.00 70.50 83 THR A CA 1
ATOM 669 C C . THR A 1 83 ? -4.610 -2.816 20.284 1.00 70.50 83 THR A C 1
ATOM 671 O O . THR A 1 83 ? -5.628 -2.676 20.964 1.00 70.50 83 THR A O 1
ATOM 674 N N . GLU A 1 84 ? -3.577 -1.976 20.398 1.00 76.00 84 GLU A N 1
ATOM 675 C CA . GLU A 1 84 ? -3.533 -0.833 21.321 1.00 76.00 84 GLU A CA 1
ATOM 676 C C . GLU A 1 84 ? -4.577 0.253 20.990 1.00 76.00 84 GLU A C 1
ATOM 678 O O . GLU A 1 84 ? -4.946 1.055 21.852 1.00 76.00 84 GLU A O 1
ATOM 683 N N . LEU A 1 85 ? -5.105 0.269 19.760 1.00 75.56 85 LEU A N 1
ATOM 684 C CA . LEU A 1 85 ? -6.150 1.195 19.316 1.00 75.56 85 LEU A CA 1
ATOM 685 C C . LEU A 1 85 ? -7.567 0.729 19.641 1.00 75.56 85 LEU A C 1
ATOM 687 O O . LEU A 1 85 ? -8.504 1.520 19.537 1.00 75.56 85 LEU A O 1
ATOM 691 N N . SER A 1 86 ? -7.740 -0.521 20.074 1.00 79.38 86 SER A N 1
ATOM 692 C CA . SER A 1 86 ? -9.053 -1.076 20.425 1.00 79.38 86 SER A CA 1
ATOM 693 C C . SER A 1 86 ? -9.781 -0.268 21.508 1.00 79.38 86 SER A C 1
ATOM 695 O O . SER A 1 86 ? -11.011 -0.212 21.513 1.00 79.38 86 SER A O 1
ATOM 697 N N . GLN A 1 87 ? -9.040 0.433 22.375 1.00 80.31 87 GLN A N 1
ATOM 698 C CA . GLN A 1 87 ? -9.591 1.337 23.390 1.00 80.31 87 GLN A CA 1
ATOM 699 C C . GLN A 1 87 ? -10.340 2.549 22.802 1.00 80.31 87 GLN A C 1
ATOM 701 O O . GLN A 1 87 ? -11.166 3.149 23.485 1.00 80.31 87 GLN A O 1
ATOM 706 N N . TYR A 1 88 ? -10.078 2.909 21.541 1.00 76.75 88 TYR A N 1
ATOM 707 C CA . TYR A 1 88 ? -10.676 4.065 20.868 1.00 76.75 88 TYR A CA 1
ATOM 708 C C . TYR A 1 88 ? -11.872 3.705 19.977 1.00 76.75 88 TYR A C 1
ATOM 710 O O . TYR A 1 88 ? -12.457 4.597 19.370 1.00 76.75 88 TYR A O 1
ATOM 718 N N . LYS A 1 89 ? -12.279 2.430 19.906 1.00 79.31 89 LYS A N 1
ATOM 719 C CA . LYS A 1 89 ? -13.331 1.955 18.983 1.00 79.31 89 LYS A CA 1
ATOM 720 C C . LYS A 1 89 ? -14.684 2.672 19.117 1.00 79.31 89 LYS A C 1
ATOM 722 O O . LYS A 1 89 ? -15.388 2.840 18.129 1.00 79.31 89 LYS A O 1
ATOM 727 N N . GLU A 1 90 ? -15.035 3.118 20.324 1.00 82.12 90 GLU A N 1
ATOM 728 C CA . GLU A 1 90 ? -16.311 3.800 20.599 1.00 82.12 90 GLU A CA 1
ATOM 729 C C . GLU A 1 90 ? -16.284 5.284 20.190 1.00 82.12 90 GLU A C 1
ATOM 731 O O . GLU A 1 90 ? -17.318 5.867 19.868 1.00 82.12 90 GLU A O 1
ATOM 736 N N . SER A 1 91 ? -15.104 5.912 20.201 1.00 81.38 91 SER A N 1
ATOM 737 C CA . SER A 1 91 ? -14.930 7.348 19.942 1.00 81.38 91 SER A CA 1
ATOM 738 C C . SER A 1 91 ? -14.371 7.654 18.551 1.00 81.38 91 SER A C 1
ATOM 740 O O . SER A 1 91 ? -14.607 8.741 18.024 1.00 81.38 91 SER A O 1
ATOM 742 N N . VAL A 1 92 ? -13.670 6.700 17.934 1.00 83.06 92 VAL A N 1
ATOM 743 C CA . VAL A 1 92 ? -13.003 6.834 16.637 1.00 83.06 92 VAL A CA 1
ATOM 744 C C . VAL A 1 92 ? -13.544 5.774 15.681 1.00 83.06 92 VAL A C 1
ATOM 746 O O . VAL A 1 92 ? -13.184 4.605 15.751 1.00 83.06 92 VAL A O 1
ATOM 749 N N . LYS A 1 93 ? -14.401 6.189 14.743 1.00 87.81 93 LYS A N 1
ATOM 750 C CA . LYS A 1 93 ? -14.901 5.297 13.679 1.00 87.81 93 LYS A CA 1
ATOM 751 C C . LYS A 1 93 ? -13.879 5.093 12.561 1.00 87.81 93 LYS A C 1
ATOM 753 O O . LYS A 1 93 ? -13.784 4.007 11.992 1.00 87.81 93 LYS A O 1
ATOM 758 N N . THR A 1 94 ? -13.114 6.141 12.271 1.00 89.31 94 THR A N 1
ATOM 759 C CA . THR A 1 94 ? -12.125 6.179 11.195 1.00 89.31 94 THR A CA 1
ATOM 760 C C . THR A 1 94 ? -10.771 6.535 11.783 1.00 89.31 94 THR A C 1
ATOM 762 O O . THR A 1 94 ? -10.621 7.596 12.386 1.00 89.31 94 THR A O 1
ATOM 765 N N . LEU A 1 95 ? -9.794 5.653 11.606 1.00 86.50 95 LEU A N 1
ATOM 766 C CA . LEU A 1 95 ? -8.415 5.854 12.010 1.00 86.50 95 LEU A CA 1
ATOM 767 C C . LEU A 1 95 ? -7.657 6.551 10.872 1.00 86.50 95 LEU A C 1
ATOM 769 O O . LEU A 1 95 ? -7.484 5.946 9.810 1.00 86.50 95 LEU A O 1
ATOM 773 N N . PRO A 1 96 ? -7.186 7.795 11.054 1.00 87.62 96 PRO A N 1
ATOM 774 C CA . PRO A 1 96 ? -6.280 8.384 10.087 1.00 87.62 96 PRO A CA 1
ATOM 775 C C . PRO A 1 96 ? -4.943 7.638 10.155 1.00 87.62 96 PRO A C 1
ATOM 777 O O . PRO A 1 96 ?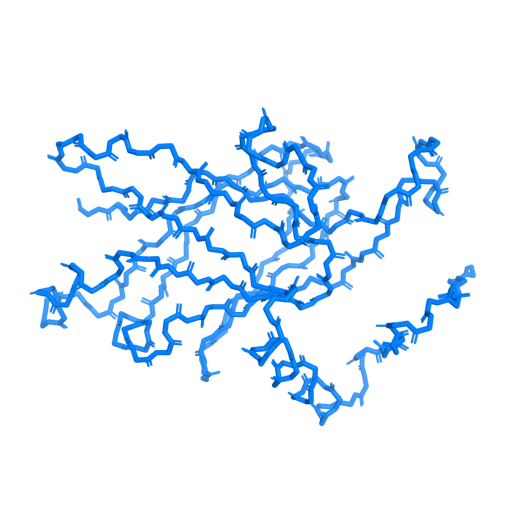 -4.345 7.516 11.222 1.00 87.62 96 PRO A O 1
ATOM 780 N N . LEU A 1 97 ? -4.462 7.148 9.019 1.00 85.88 97 LEU A N 1
ATOM 781 C CA . LEU A 1 97 ? -3.129 6.579 8.875 1.00 85.88 97 LEU A CA 1
ATOM 782 C C . LEU A 1 97 ? -2.367 7.430 7.870 1.00 85.88 97 LEU A C 1
ATOM 784 O O . LEU A 1 97 ? -2.740 7.510 6.700 1.00 85.88 97 LEU A O 1
ATOM 788 N N . SER A 1 98 ? -1.311 8.085 8.335 1.00 87.88 98 SER A N 1
ATOM 789 C CA . SER A 1 98 ? -0.402 8.842 7.489 1.00 87.88 98 SER A CA 1
ATOM 790 C C . SER A 1 98 ? 0.816 8.006 7.131 1.00 87.88 98 SER A C 1
ATOM 792 O O . SER A 1 98 ? 1.346 7.297 7.979 1.00 87.88 98 SER A O 1
ATOM 794 N N . PHE A 1 99 ? 1.267 8.093 5.888 1.00 88.94 99 PHE A N 1
ATOM 795 C CA . PHE A 1 99 ? 2.471 7.425 5.404 1.00 88.94 99 PHE A CA 1
ATOM 796 C C . PHE A 1 99 ? 3.088 8.226 4.259 1.00 88.94 99 PHE A C 1
ATOM 798 O O . PHE A 1 99 ? 2.437 9.072 3.644 1.00 88.94 99 PHE A O 1
ATOM 805 N N . GLU A 1 100 ? 4.355 7.962 3.961 1.00 90.81 100 GLU A N 1
ATOM 806 C CA . GLU A 1 100 ? 5.033 8.534 2.804 1.00 90.81 100 GLU A CA 1
ATOM 807 C C . GLU A 1 100 ? 5.214 7.465 1.729 1.00 90.81 100 GLU A C 1
ATOM 809 O O . GLU A 1 100 ? 5.721 6.377 2.008 1.00 90.81 100 GLU A O 1
ATOM 814 N N . ILE A 1 101 ? 4.813 7.791 0.498 1.00 92.25 101 ILE A N 1
ATOM 815 C CA . ILE A 1 101 ? 5.015 6.952 -0.682 1.00 92.25 101 ILE A CA 1
ATOM 816 C C . ILE A 1 101 ? 5.991 7.625 -1.628 1.00 92.25 101 ILE A C 1
ATOM 818 O O . ILE A 1 101 ? 5.856 8.806 -1.943 1.00 92.25 101 ILE A O 1
ATOM 822 N N . MET A 1 102 ? 6.936 6.849 -2.140 1.00 92.56 102 MET A N 1
ATOM 823 C CA . MET A 1 102 ? 7.738 7.220 -3.295 1.00 92.56 102 MET A CA 1
ATOM 824 C C . MET A 1 102 ? 7.429 6.270 -4.445 1.00 92.56 102 MET A C 1
ATOM 826 O O . MET A 1 102 ? 7.426 5.049 -4.284 1.00 92.56 102 MET A O 1
ATOM 830 N N . SER A 1 103 ? 7.221 6.833 -5.632 1.00 90.88 103 SER A N 1
ATOM 831 C CA . SER A 1 103 ? 7.188 6.058 -6.865 1.00 90.88 103 SER A CA 1
ATOM 832 C C . SER A 1 103 ? 8.337 6.461 -7.783 1.00 90.88 103 SER A C 1
ATOM 834 O O . SER A 1 103 ? 8.550 7.655 -7.998 1.00 90.88 103 SER A O 1
ATOM 836 N N . PRO A 1 104 ? 9.045 5.496 -8.393 1.00 84.88 104 PRO A N 1
ATOM 837 C CA . PRO A 1 104 ? 9.994 5.784 -9.462 1.00 84.88 104 PRO A CA 1
ATOM 838 C C . PRO A 1 104 ? 9.313 6.238 -10.769 1.00 84.88 104 PRO A C 1
ATOM 840 O O . PRO A 1 104 ? 10.010 6.634 -11.701 1.00 84.88 104 PRO A O 1
ATOM 843 N N . TRP A 1 105 ? 7.977 6.192 -10.863 1.00 86.62 105 TRP A N 1
ATOM 844 C CA . TRP A 1 105 ? 7.181 6.516 -12.050 1.00 86.62 105 TRP A CA 1
ATOM 845 C C . TRP A 1 105 ? 6.144 7.609 -11.739 1.00 86.62 105 TRP A C 1
ATOM 847 O O . TRP A 1 105 ? 5.489 7.589 -10.704 1.00 86.62 105 TRP A O 1
ATOM 857 N N . THR A 1 106 ? 5.923 8.549 -12.655 1.00 85.12 106 THR A N 1
ATOM 858 C CA . THR A 1 106 ? 4.814 9.507 -12.520 1.00 85.12 106 THR A CA 1
ATOM 859 C C . THR A 1 106 ? 3.467 8.847 -12.841 1.00 85.12 106 THR A C 1
ATOM 861 O O . THR A 1 106 ? 3.407 7.945 -13.683 1.00 85.12 106 THR A O 1
ATOM 864 N N . GLY A 1 107 ? 2.388 9.296 -12.186 1.00 85.44 107 GLY A N 1
ATOM 865 C CA . GLY A 1 107 ? 1.014 8.867 -12.494 1.00 85.44 107 GLY A CA 1
ATOM 866 C C . GLY A 1 107 ? 0.710 7.411 -12.129 1.00 85.44 107 GLY A C 1
ATOM 867 O O . GLY A 1 107 ? -0.123 6.755 -12.751 1.00 85.44 107 GLY A O 1
ATOM 868 N N . GLN A 1 108 ? 1.443 6.836 -11.172 1.00 86.88 108 GLN A N 1
ATOM 869 C CA . GLN A 1 108 ? 1.181 5.471 -10.725 1.00 86.88 108 GLN A CA 1
ATOM 870 C C . GLN A 1 108 ? -0.010 5.450 -9.767 1.00 86.88 108 GLN A C 1
ATOM 872 O O . GLN A 1 108 ? -0.013 6.152 -8.761 1.00 86.88 108 GLN A O 1
ATOM 877 N N . GLU A 1 109 ? -0.995 4.606 -10.065 1.00 90.69 109 GLU A N 1
ATOM 878 C CA . GLU A 1 109 ? -2.137 4.367 -9.182 1.00 90.69 109 GLU A CA 1
ATOM 879 C C . GLU A 1 109 ? -1.811 3.301 -8.131 1.00 90.69 109 GLU A C 1
ATOM 881 O O . GLU A 1 109 ? -1.290 2.219 -8.456 1.00 90.69 109 GLU A O 1
ATOM 886 N N . VAL A 1 110 ? -2.155 3.622 -6.885 1.00 91.69 110 VAL A N 1
ATOM 887 C CA . VAL A 1 110 ? -2.061 2.743 -5.721 1.00 91.69 110 VAL A CA 1
ATOM 888 C C . VAL A 1 110 ? -3.427 2.703 -5.043 1.00 91.69 110 VAL A C 1
ATOM 890 O O . VAL A 1 110 ? -4.019 3.746 -4.775 1.00 91.69 110 VAL A O 1
ATOM 893 N N . ALA A 1 111 ? -3.919 1.500 -4.770 1.00 92.56 111 ALA A N 1
ATOM 894 C CA . ALA A 1 111 ? -5.164 1.278 -4.050 1.00 92.56 111 ALA A CA 1
ATOM 895 C C . ALA A 1 111 ? -4.890 0.558 -2.732 1.00 92.56 111 ALA A C 1
ATOM 897 O O . ALA A 1 111 ? -4.159 -0.433 -2.710 1.00 92.56 111 ALA A O 1
ATOM 898 N N . PHE A 1 112 ? -5.489 1.048 -1.654 1.00 92.50 112 PHE A N 1
ATOM 899 C CA . PHE A 1 112 ? -5.510 0.412 -0.343 1.00 92.50 112 PHE A CA 1
ATOM 900 C C . PHE A 1 112 ? -6.899 -0.173 -0.149 1.00 92.50 112 PHE A C 1
ATOM 902 O O . PHE A 1 112 ? -7.888 0.509 -0.389 1.00 92.50 112 PHE A O 1
ATOM 909 N N . SER A 1 113 ? -6.979 -1.430 0.266 1.00 90.69 113 SER A N 1
ATOM 910 C CA . SER A 1 113 ? -8.250 -2.131 0.427 1.00 90.69 113 SER A CA 1
ATOM 911 C C . SER A 1 113 ? -8.270 -2.962 1.700 1.00 90.69 113 SER A C 1
ATOM 913 O O . SER A 1 113 ? -7.243 -3.488 2.135 1.00 90.69 113 SER A O 1
ATOM 915 N N . LEU A 1 114 ? -9.452 -3.029 2.299 1.00 88.31 114 LEU A N 1
ATOM 916 C CA . LEU A 1 114 ? -9.739 -3.690 3.561 1.00 88.31 114 LEU A CA 1
ATOM 917 C C . LEU A 1 114 ? -11.202 -4.146 3.524 1.00 88.31 114 LEU A C 1
ATOM 919 O O . LEU A 1 114 ? -12.115 -3.328 3.654 1.00 88.31 114 LEU A O 1
ATOM 923 N N . ASP A 1 115 ? -11.416 -5.440 3.307 1.00 85.50 115 ASP A N 1
ATOM 924 C CA . ASP A 1 115 ? -12.733 -6.032 3.048 1.00 85.50 115 ASP A CA 1
ATOM 925 C C . ASP A 1 115 ? -13.478 -5.303 1.907 1.00 85.50 115 ASP A C 1
ATOM 927 O O . ASP A 1 115 ? -12.990 -5.258 0.780 1.00 85.50 115 ASP A O 1
ATOM 931 N N . ASP A 1 116 ? -14.646 -4.713 2.179 1.00 83.19 116 ASP A N 1
ATOM 932 C CA . ASP A 1 116 ? -15.446 -3.921 1.234 1.00 83.19 116 ASP A CA 1
ATOM 933 C C . ASP A 1 116 ? -15.059 -2.427 1.189 1.00 83.19 116 ASP A C 1
ATOM 935 O O . ASP A 1 116 ? -15.709 -1.641 0.501 1.00 83.19 116 ASP A O 1
ATOM 939 N N . TRP A 1 117 ? -14.027 -2.006 1.929 1.00 88.75 117 TRP A N 1
ATOM 940 C CA . TRP A 1 117 ? -13.470 -0.653 1.841 1.00 88.75 117 TRP A CA 1
ATOM 941 C C . TRP A 1 117 ? -12.294 -0.621 0.864 1.00 88.75 117 TRP A C 1
ATOM 943 O O . TRP A 1 117 ? -11.404 -1.470 0.918 1.00 88.75 117 TRP A O 1
ATOM 953 N N . GLU A 1 118 ? -12.259 0.393 0.003 1.00 90.62 118 GLU A N 1
ATOM 954 C CA . GLU A 1 118 ? -11.143 0.662 -0.898 1.00 90.62 118 GLU A CA 1
ATOM 955 C C . GLU A 1 118 ? -10.954 2.170 -1.063 1.00 90.62 118 GLU A C 1
ATOM 957 O O . GLU A 1 118 ? -11.918 2.912 -1.258 1.00 90.62 118 GLU A O 1
ATOM 962 N N . GLU A 1 119 ? -9.701 2.609 -1.045 1.00 91.56 119 GLU A N 1
ATOM 963 C CA . GLU A 1 119 ? -9.310 3.962 -1.413 1.00 91.56 119 GLU A CA 1
ATOM 964 C C . GLU A 1 119 ? -8.172 3.902 -2.435 1.00 91.56 119 GLU A C 1
ATOM 966 O O . GLU A 1 119 ? -7.123 3.301 -2.195 1.00 91.56 119 GLU A O 1
ATOM 971 N N . THR A 1 120 ? -8.393 4.514 -3.600 1.00 91.62 120 THR A N 1
ATOM 972 C CA . THR A 1 120 ? -7.421 4.572 -4.697 1.00 91.62 120 THR A CA 1
ATOM 973 C C . THR A 1 120 ? -6.952 6.000 -4.893 1.00 91.62 120 THR A C 1
ATOM 975 O O . THR A 1 120 ? -7.763 6.923 -4.945 1.00 91.62 120 THR A O 1
ATOM 978 N N . PHE A 1 121 ? -5.650 6.180 -5.077 1.00 90.69 121 PHE A N 1
ATOM 979 C CA . PHE A 1 121 ? -5.077 7.463 -5.450 1.00 90.69 121 PHE A CA 1
ATOM 980 C C . PHE A 1 121 ? -4.008 7.310 -6.524 1.00 90.69 121 PHE A C 1
ATOM 982 O O . PHE A 1 121 ? -3.337 6.283 -6.655 1.00 90.69 121 PHE A O 1
ATOM 989 N N . GLU A 1 122 ? -3.846 8.376 -7.296 1.00 90.75 122 GLU A N 1
ATOM 990 C CA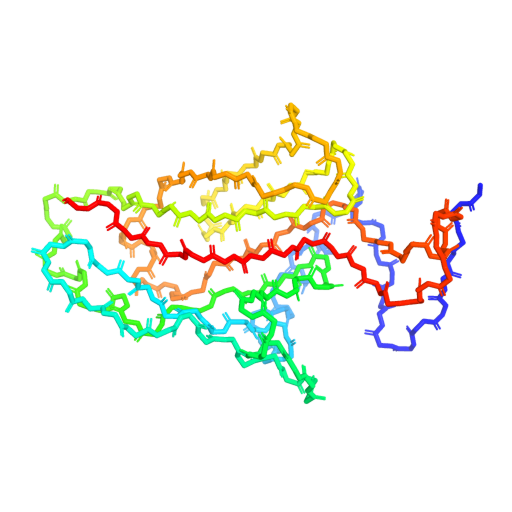 . GLU A 1 122 ? -2.809 8.498 -8.306 1.00 90.75 122 GLU A CA 1
ATOM 991 C C . GLU A 1 122 ? -1.669 9.364 -7.762 1.00 90.75 122 GLU A C 1
ATOM 993 O O . GLU A 1 122 ? -1.884 10.480 -7.286 1.00 90.75 122 GLU A O 1
ATOM 998 N N . LEU A 1 123 ? -0.441 8.853 -7.847 1.00 88.81 123 LEU A N 1
ATOM 999 C CA . LEU A 1 123 ? 0.777 9.558 -7.455 1.00 88.81 123 LEU A CA 1
ATOM 1000 C C . LEU A 1 123 ? 1.110 10.645 -8.491 1.00 88.81 123 LEU A C 1
ATOM 1002 O O . LEU A 1 123 ? 1.961 10.461 -9.369 1.00 88.81 123 LEU A O 1
ATOM 1006 N N . THR A 1 124 ? 0.403 11.771 -8.398 1.00 85.31 124 THR A N 1
ATOM 1007 C CA . THR A 1 124 ? 0.542 12.949 -9.266 1.00 85.31 124 THR A CA 1
ATOM 1008 C C . THR A 1 124 ? 1.044 14.166 -8.492 1.00 85.31 124 THR A C 1
ATOM 1010 O O . THR A 1 124 ? 0.968 14.227 -7.272 1.00 85.31 124 THR A O 1
ATOM 1013 N N . GLY A 1 125 ? 1.581 15.156 -9.209 1.00 79.75 125 GLY A N 1
ATOM 1014 C CA . GLY A 1 125 ? 1.972 16.440 -8.615 1.00 79.75 125 GLY A CA 1
ATOM 1015 C C . GLY A 1 125 ? 3.380 16.498 -8.017 1.00 79.75 125 GLY A C 1
ATOM 1016 O O . GLY A 1 125 ? 3.814 17.581 -7.631 1.00 79.75 125 GLY A O 1
ATOM 1017 N N . ALA A 1 126 ? 4.130 15.392 -8.008 1.00 83.81 126 ALA A N 1
ATOM 1018 C CA . ALA A 1 126 ? 5.532 15.379 -7.600 1.00 83.81 126 ALA A CA 1
ATOM 1019 C C . ALA A 1 126 ? 6.433 14.652 -8.623 1.00 83.81 126 ALA A C 1
ATOM 1021 O O . ALA A 1 126 ? 5.960 13.768 -9.346 1.00 83.81 126 ALA A O 1
ATOM 1022 N N . PRO A 1 127 ? 7.730 15.009 -8.721 1.00 87.50 127 PRO A N 1
ATOM 1023 C CA . PRO A 1 127 ? 8.673 14.325 -9.602 1.00 87.50 127 PRO A CA 1
ATOM 1024 C C . PRO A 1 127 ? 8.802 12.831 -9.282 1.00 87.50 127 PRO A C 1
ATOM 1026 O O . PRO A 1 127 ? 8.684 12.417 -8.126 1.00 87.50 127 PRO A O 1
ATOM 1029 N N . ALA A 1 128 ? 9.120 12.023 -10.294 1.00 87.56 128 ALA A N 1
ATOM 1030 C CA . ALA A 1 128 ? 9.504 10.629 -10.086 1.00 87.56 128 ALA A CA 1
ATOM 1031 C C . ALA A 1 128 ? 10.649 10.524 -9.059 1.00 87.56 128 ALA A C 1
ATOM 1033 O O . ALA A 1 128 ? 11.610 11.291 -9.109 1.00 87.56 128 ALA A O 1
ATOM 1034 N N . GLY A 1 129 ? 10.538 9.578 -8.130 1.00 86.88 129 GLY A N 1
ATOM 1035 C CA . GLY A 1 129 ? 11.503 9.363 -7.049 1.00 86.88 129 GLY A CA 1
ATOM 1036 C C . GLY A 1 129 ? 11.374 10.331 -5.869 1.00 86.88 129 GLY A C 1
ATOM 1037 O O . GLY A 1 129 ? 12.199 10.283 -4.963 1.00 86.88 129 GLY A O 1
ATOM 1038 N N . SER A 1 130 ? 10.363 11.204 -5.843 1.00 90.88 130 SER A N 1
ATOM 1039 C CA . SER A 1 130 ? 10.089 12.047 -4.675 1.00 90.88 130 SER A CA 1
ATOM 1040 C C . SER A 1 130 ? 9.152 11.360 -3.678 1.00 90.88 130 SER A C 1
ATOM 1042 O O . SER A 1 130 ? 8.252 10.605 -4.056 1.00 90.88 130 SER A O 1
ATOM 1044 N N . TRP A 1 131 ? 9.375 11.636 -2.392 1.00 92.06 131 TRP A N 1
ATOM 1045 C CA . TRP A 1 131 ? 8.502 11.203 -1.306 1.00 92.06 131 TRP A CA 1
ATOM 1046 C C . TRP A 1 131 ? 7.293 12.125 -1.203 1.00 92.06 131 TRP A C 1
ATOM 1048 O O . TRP A 1 131 ? 7.436 13.343 -1.118 1.00 92.06 131 TRP A O 1
ATOM 1058 N N . GLN A 1 132 ? 6.110 11.529 -1.176 1.00 92.56 132 GLN A N 1
ATOM 1059 C CA . GLN A 1 132 ? 4.833 12.217 -1.058 1.00 92.56 132 GLN A CA 1
ATOM 1060 C C . GLN A 1 132 ? 4.099 11.699 0.173 1.00 92.56 132 GLN A C 1
ATOM 1062 O O . GLN A 1 132 ? 3.998 10.490 0.376 1.00 92.56 132 GLN A O 1
ATOM 1067 N N . LYS A 1 133 ? 3.596 12.612 1.005 1.00 91.69 133 LYS A N 1
ATOM 1068 C CA . LYS A 1 133 ? 2.854 12.267 2.218 1.00 91.69 133 LYS A CA 1
ATOM 1069 C C . LYS A 1 133 ? 1.373 12.099 1.898 1.00 91.69 133 LYS A C 1
ATOM 1071 O O . LYS A 1 133 ? 0.761 13.001 1.335 1.00 91.69 133 LYS A O 1
ATOM 1076 N N . PHE A 1 134 ? 0.805 10.983 2.333 1.00 90.75 134 PHE A N 1
ATOM 1077 C CA . PHE A 1 134 ? -0.618 10.681 2.249 1.00 90.75 134 PHE A CA 1
ATOM 1078 C C . PHE A 1 134 ? -1.185 10.459 3.647 1.00 90.75 134 PHE A C 1
ATOM 1080 O O . PHE A 1 134 ? -0.458 10.103 4.579 1.00 90.75 134 PHE A O 1
ATOM 1087 N N . THR A 1 135 ? -2.486 10.683 3.784 1.00 91.19 135 THR A N 1
ATOM 1088 C CA . THR A 1 135 ? -3.259 10.311 4.967 1.00 91.19 135 THR A CA 1
ATOM 1089 C C . THR A 1 135 ? -4.551 9.687 4.480 1.00 91.19 135 THR A C 1
ATOM 1091 O O . THR A 1 135 ? -5.319 10.364 3.803 1.00 91.19 135 THR A O 1
ATOM 1094 N N . LEU A 1 136 ? -4.778 8.423 4.824 1.00 91.00 136 LEU A N 1
ATOM 1095 C CA . LEU A 1 136 ? -6.012 7.709 4.502 1.00 91.00 136 LEU A CA 1
ATOM 1096 C C . LEU A 1 136 ? -6.824 7.466 5.768 1.00 91.00 136 LEU A C 1
ATOM 1098 O O . LEU A 1 136 ? -6.266 7.304 6.855 1.00 91.00 136 LEU A O 1
ATOM 1102 N N . GLY A 1 137 ? -8.144 7.437 5.624 1.00 90.69 137 GLY A N 1
ATOM 1103 C CA . GLY A 1 137 ? -9.059 7.152 6.722 1.00 90.69 137 GLY A CA 1
ATOM 1104 C C . GLY A 1 137 ? -9.505 5.697 6.705 1.00 90.69 137 GLY A C 1
ATOM 1105 O O . GLY A 1 137 ? -10.456 5.360 6.007 1.00 90.69 137 GLY A O 1
ATOM 1106 N N . PHE A 1 138 ? -8.885 4.847 7.522 1.00 89.88 138 PHE A N 1
ATOM 1107 C CA . PHE A 1 138 ? -9.257 3.435 7.606 1.00 89.88 138 PHE A CA 1
ATOM 1108 C C . PHE A 1 138 ? -10.423 3.215 8.576 1.00 89.88 138 PHE A C 1
ATOM 1110 O O . PHE A 1 138 ? -10.402 3.768 9.679 1.00 89.88 138 PHE A O 1
ATOM 1117 N N . PRO A 1 139 ? -11.431 2.390 8.243 1.00 90.75 139 PRO A N 1
ATOM 1118 C CA . PRO A 1 139 ? -12.454 1.991 9.206 1.00 90.75 139 PRO A CA 1
ATOM 1119 C C . PRO A 1 139 ? -11.811 1.208 10.363 1.00 90.75 139 PRO A C 1
ATOM 1121 O O . PRO A 1 139 ? -11.340 0.089 10.162 1.00 90.75 139 PRO A O 1
ATOM 1124 N N . LEU A 1 140 ? -11.785 1.783 11.574 1.00 87.75 140 LEU A N 1
ATOM 1125 C CA . LEU A 1 140 ? -11.011 1.228 12.696 1.00 87.75 140 LEU A CA 1
ATOM 1126 C C . LEU A 1 140 ? -11.456 -0.197 13.043 1.00 87.75 140 LEU A C 1
ATOM 1128 O O . LEU A 1 140 ? -10.616 -1.067 13.233 1.00 87.75 140 LEU A O 1
ATOM 1132 N N . GLN A 1 141 ? -12.768 -0.443 13.076 1.00 87.44 141 GLN A N 1
ATOM 1133 C CA . GLN A 1 141 ? -13.310 -1.767 13.385 1.00 87.44 141 GLN A CA 1
ATOM 1134 C C . GLN A 1 141 ? -12.796 -2.835 12.408 1.00 87.44 141 GLN A C 1
ATOM 1136 O O . GLN A 1 141 ? -12.271 -3.851 12.842 1.00 87.44 141 GLN A O 1
ATOM 1141 N N . ARG A 1 142 ? -12.849 -2.565 11.098 1.00 87.25 142 ARG A N 1
ATOM 1142 C CA . ARG A 1 142 ? -12.370 -3.504 10.067 1.00 87.25 142 ARG A CA 1
ATOM 1143 C C . ARG A 1 142 ? -10.874 -3.753 10.178 1.00 87.25 142 ARG A C 1
ATOM 1145 O O . ARG A 1 142 ? -10.398 -4.860 9.962 1.00 87.25 142 ARG A O 1
ATOM 1152 N N . LEU A 1 143 ? -10.128 -2.709 10.529 1.00 85.81 143 LEU A N 1
ATOM 1153 C CA . LEU A 1 143 ? -8.682 -2.796 10.647 1.00 85.81 143 LEU A CA 1
ATOM 1154 C C . LEU A 1 143 ? -8.276 -3.678 11.840 1.00 85.81 143 LEU A C 1
ATOM 1156 O O . LEU A 1 143 ? -7.300 -4.415 11.751 1.00 85.81 143 LEU A O 1
ATOM 1160 N N . LEU A 1 144 ? -9.052 -3.632 12.928 1.00 84.56 144 LEU A N 1
ATOM 1161 C CA . LEU A 1 144 ? -8.891 -4.521 14.081 1.00 84.56 144 LEU A CA 1
ATOM 1162 C C . LEU A 1 144 ? -9.305 -5.970 13.778 1.00 84.56 144 LEU A C 1
ATOM 1164 O O . LEU A 1 144 ? -8.728 -6.880 14.366 1.00 84.56 144 LEU A O 1
ATOM 1168 N N . ASP A 1 145 ? -10.277 -6.179 12.885 1.00 85.38 145 ASP A N 1
ATOM 1169 C CA . ASP A 1 145 ? -10.798 -7.510 12.542 1.00 85.38 145 ASP A CA 1
ATOM 1170 C C . ASP A 1 145 ? -9.915 -8.258 11.526 1.00 85.38 145 ASP A C 1
ATOM 1172 O O . ASP A 1 145 ? -9.765 -9.475 11.619 1.00 85.38 145 ASP A O 1
ATOM 1176 N N . SER A 1 146 ? -9.342 -7.542 10.553 1.00 80.44 146 SER A N 1
ATOM 1177 C CA . SER A 1 146 ? -8.641 -8.144 9.409 1.00 80.44 146 SER A CA 1
ATOM 1178 C C . SER A 1 146 ? -7.116 -8.129 9.536 1.00 80.44 146 SER A C 1
ATOM 1180 O O . SER A 1 146 ? -6.479 -8.885 8.816 1.00 80.44 146 SER A O 1
ATOM 1182 N N . ASP A 1 147 ? -6.550 -7.261 10.395 1.00 74.25 147 ASP A N 1
ATOM 1183 C CA . ASP A 1 147 ? -5.114 -6.976 10.647 1.00 74.25 147 ASP A CA 1
ATOM 1184 C C . ASP A 1 147 ? -4.201 -6.712 9.426 1.00 74.25 147 ASP A C 1
ATOM 1186 O O . ASP A 1 147 ? -3.079 -6.211 9.578 1.00 74.25 147 ASP A O 1
ATOM 1190 N N . LYS A 1 148 ? -4.716 -6.943 8.214 1.00 82.94 148 LYS A N 1
ATOM 1191 C CA . LYS A 1 148 ? -4.048 -6.855 6.922 1.00 82.94 148 LYS A CA 1
ATOM 1192 C C . LYS A 1 148 ? -4.741 -5.862 6.005 1.00 82.94 148 LYS A C 1
ATOM 1194 O O . LYS A 1 148 ? -5.914 -5.995 5.673 1.00 82.94 148 LYS A O 1
ATOM 1199 N N . ILE A 1 149 ? -3.966 -4.915 5.493 1.00 87.12 149 ILE A N 1
ATOM 1200 C CA . ILE A 1 149 ? -4.391 -4.003 4.432 1.00 87.12 149 ILE A CA 1
ATOM 1201 C C . ILE A 1 149 ? -3.797 -4.483 3.115 1.00 87.12 149 ILE A C 1
ATOM 1203 O O . ILE A 1 149 ? -2.585 -4.651 2.989 1.00 87.12 149 ILE A O 1
ATOM 1207 N N . LEU A 1 150 ? -4.636 -4.675 2.106 1.00 89.19 150 LEU A N 1
ATOM 1208 C CA . LEU A 1 150 ? -4.179 -5.025 0.770 1.00 89.19 150 LEU A CA 1
ATOM 1209 C C . LEU A 1 150 ? -3.798 -3.773 -0.012 1.00 89.19 150 LEU A C 1
ATOM 1211 O O . LEU A 1 150 ? -4.595 -2.846 -0.140 1.00 89.19 150 LEU A O 1
ATOM 1215 N N . VAL A 1 151 ? -2.596 -3.777 -0.584 1.00 89.69 151 VAL A N 1
ATOM 1216 C CA . VAL A 1 151 ? -2.081 -2.696 -1.426 1.00 89.69 151 VAL A CA 1
ATOM 1217 C C . VAL A 1 151 ? -1.933 -3.186 -2.853 1.00 89.69 151 VAL A C 1
ATOM 1219 O O . VAL A 1 151 ? -1.097 -4.045 -3.148 1.00 89.69 151 VAL A O 1
ATOM 1222 N N . THR A 1 152 ? -2.724 -2.604 -3.749 1.00 90.25 1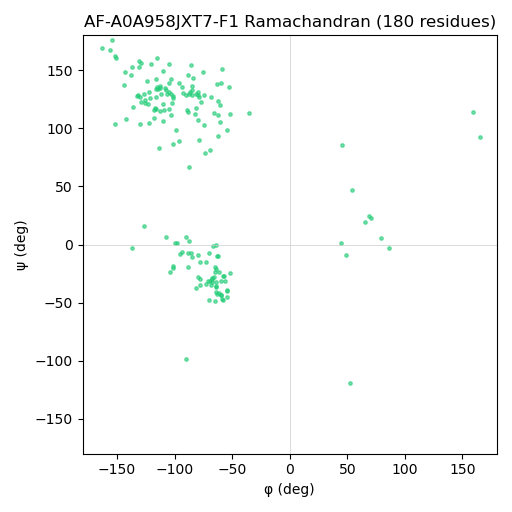52 THR A N 1
ATOM 1223 C CA . THR A 1 152 ? -2.703 -2.896 -5.180 1.00 90.25 152 THR A CA 1
ATOM 1224 C C . THR A 1 152 ? -1.978 -1.794 -5.939 1.00 90.25 152 THR A C 1
ATOM 1226 O O . THR A 1 152 ? -2.284 -0.616 -5.802 1.00 90.25 152 THR A O 1
ATOM 1229 N N . ILE A 1 153 ? -1.029 -2.185 -6.783 1.00 88.25 153 ILE A N 1
ATOM 1230 C CA . ILE A 1 153 ? -0.205 -1.292 -7.591 1.00 88.25 153 ILE A CA 1
ATOM 1231 C C . ILE A 1 153 ? -0.477 -1.574 -9.066 1.00 88.25 153 ILE A C 1
ATOM 1233 O O . ILE A 1 153 ? -0.174 -2.655 -9.589 1.00 88.25 153 ILE A O 1
ATOM 1237 N N . LYS A 1 154 ? -1.005 -0.573 -9.773 1.00 84.44 154 LYS A N 1
ATOM 1238 C CA . LYS A 1 154 ? -1.446 -0.740 -11.166 1.00 84.44 154 LYS A CA 1
ATOM 1239 C C . LYS A 1 154 ? -0.301 -0.993 -12.140 1.00 84.44 154 LYS A C 1
ATOM 1241 O O . LYS A 1 154 ? -0.465 -1.728 -13.117 1.00 84.44 154 LYS A O 1
ATOM 1246 N N . THR A 1 155 ? 0.875 -0.433 -11.873 1.00 81.75 155 THR A N 1
ATOM 1247 C CA . THR A 1 155 ? 2.036 -0.565 -12.759 1.00 81.75 155 THR A CA 1
ATOM 1248 C C . THR A 1 155 ? 3.267 -1.001 -11.991 1.00 81.75 155 THR A C 1
ATOM 1250 O O . THR A 1 155 ? 3.646 -0.351 -11.032 1.00 81.75 155 THR A O 1
ATOM 1253 N N . ILE A 1 156 ? 3.925 -2.070 -12.439 1.00 80.75 156 ILE A N 1
ATOM 1254 C CA . ILE A 1 156 ? 5.211 -2.518 -11.893 1.00 80.75 156 ILE A CA 1
ATOM 1255 C C . ILE A 1 156 ? 6.150 -2.795 -13.047 1.00 80.75 156 ILE A C 1
ATOM 1257 O O . ILE A 1 156 ? 5.808 -3.535 -13.970 1.00 80.75 156 ILE A O 1
ATOM 1261 N N . SER A 1 157 ? 7.332 -2.194 -12.990 1.00 80.81 157 SER A N 1
ATOM 1262 C CA . SER A 1 157 ? 8.354 -2.312 -14.023 1.00 80.81 157 SER A CA 1
ATOM 1263 C C . SER A 1 157 ? 9.736 -2.168 -13.405 1.00 80.81 157 SER A C 1
ATOM 1265 O O . SER A 1 157 ? 9.869 -1.625 -12.313 1.00 80.81 157 SER A O 1
ATOM 1267 N N . SER A 1 158 ? 10.770 -2.629 -14.102 1.00 82.12 158 SER A N 1
ATOM 1268 C CA . SER A 1 158 ? 12.133 -2.201 -13.794 1.00 82.12 158 SER A CA 1
ATOM 1269 C C . SER A 1 158 ? 12.474 -0.898 -14.525 1.00 82.12 158 SER A C 1
ATOM 1271 O O . SER A 1 158 ? 11.895 -0.638 -15.595 1.00 82.12 158 SER A O 1
ATOM 1273 N N . PRO A 1 159 ? 13.424 -0.102 -13.997 1.00 80.12 159 PRO A N 1
ATOM 1274 C CA . PRO A 1 159 ? 14.035 1.001 -14.736 1.00 80.12 159 PRO A CA 1
ATOM 1275 C C . PRO A 1 159 ? 14.624 0.557 -16.082 1.00 80.12 159 PRO A C 1
ATOM 1277 O O . PRO A 1 159 ? 14.428 1.232 -17.092 1.00 80.12 159 PRO A O 1
ATOM 1280 N N . SER A 1 160 ? 15.245 -0.627 -16.131 1.00 82.38 160 SER A N 1
ATOM 1281 C CA . SER A 1 160 ? 15.800 -1.191 -17.368 1.00 82.38 160 SER 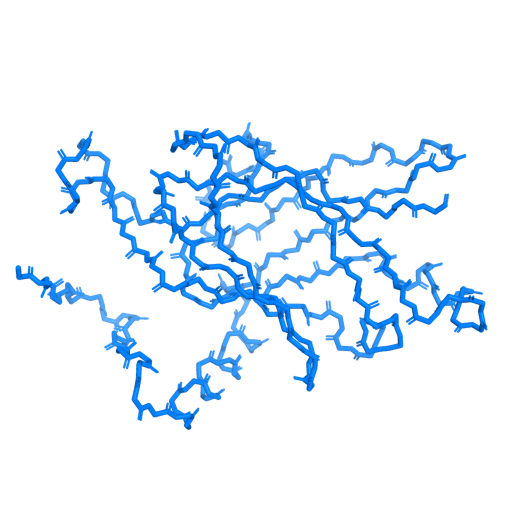A CA 1
ATOM 1282 C C . SER A 1 160 ? 14.761 -1.450 -18.453 1.00 82.38 160 SER A C 1
ATOM 1284 O O . SER A 1 160 ? 14.993 -1.116 -19.612 1.00 82.38 160 SER A O 1
ATOM 1286 N N . ILE A 1 161 ? 13.582 -1.972 -18.100 1.00 84.06 161 ILE A N 1
ATOM 1287 C CA . ILE A 1 161 ? 12.492 -2.214 -19.059 1.00 84.06 161 ILE A CA 1
ATOM 1288 C C . ILE A 1 161 ? 11.927 -0.893 -19.597 1.00 84.06 161 ILE A C 1
ATOM 1290 O O . ILE A 1 161 ? 11.452 -0.846 -20.730 1.00 84.06 161 ILE A O 1
ATOM 1294 N N . ARG A 1 162 ? 11.991 0.183 -18.805 1.00 80.81 162 ARG A N 1
ATOM 1295 C CA . ARG A 1 162 ? 11.563 1.529 -19.211 1.00 80.81 162 ARG A CA 1
ATOM 1296 C C . ARG A 1 162 ? 12.646 2.326 -19.937 1.00 80.81 162 ARG A C 1
ATOM 1298 O O . ARG A 1 162 ? 12.346 3.405 -20.436 1.00 80.81 162 ARG A O 1
ATOM 1305 N N . GLY A 1 163 ? 13.875 1.815 -20.003 1.00 84.19 163 GLY A N 1
ATOM 1306 C CA . GLY A 1 163 ? 15.005 2.509 -20.617 1.00 84.19 163 GLY A CA 1
ATOM 1307 C C . GLY A 1 163 ? 15.508 3.713 -19.816 1.00 84.19 163 GLY A C 1
ATOM 1308 O O . GLY A 1 163 ? 16.111 4.605 -20.401 1.00 84.19 163 GLY A O 1
ATOM 1309 N N . THR A 1 164 ? 15.258 3.767 -18.502 1.00 80.69 164 THR A N 1
ATOM 1310 C CA . THR A 1 164 ? 15.652 4.908 -17.651 1.00 80.69 164 THR A CA 1
ATOM 1311 C C . THR A 1 164 ? 16.905 4.657 -16.811 1.00 80.69 164 THR A C 1
ATOM 1313 O O . THR A 1 164 ? 17.508 5.606 -16.323 1.00 80.69 164 THR A O 1
ATOM 1316 N N . SER A 1 165 ? 17.309 3.399 -16.617 1.00 85.00 165 SER A N 1
ATOM 1317 C CA . SER A 1 165 ? 18.526 3.003 -15.889 1.00 85.00 165 SER A CA 1
ATOM 1318 C C . SER A 1 165 ? 18.883 1.544 -16.214 1.00 85.00 165 SER A C 1
ATOM 1320 O O . SER A 1 165 ? 18.086 0.835 -16.823 1.00 85.00 165 SER A O 1
ATOM 1322 N N . THR A 1 166 ? 20.068 1.073 -15.823 1.00 82.69 166 THR A N 1
ATOM 1323 C CA . THR A 1 166 ? 20.483 -0.336 -15.943 1.00 82.69 166 THR A CA 1
ATOM 1324 C C . THR A 1 166 ? 19.912 -1.238 -14.843 1.00 82.69 166 THR A C 1
ATOM 1326 O O . THR A 1 166 ? 20.017 -2.460 -14.953 1.00 82.69 166 THR A O 1
ATOM 1329 N N . ASP A 1 167 ? 19.280 -0.674 -13.807 1.00 74.75 167 ASP A N 1
ATOM 1330 C CA . ASP A 1 167 ? 18.684 -1.447 -12.711 1.00 74.75 167 ASP A CA 1
ATOM 1331 C C . ASP A 1 167 ? 17.560 -2.371 -13.225 1.00 74.75 167 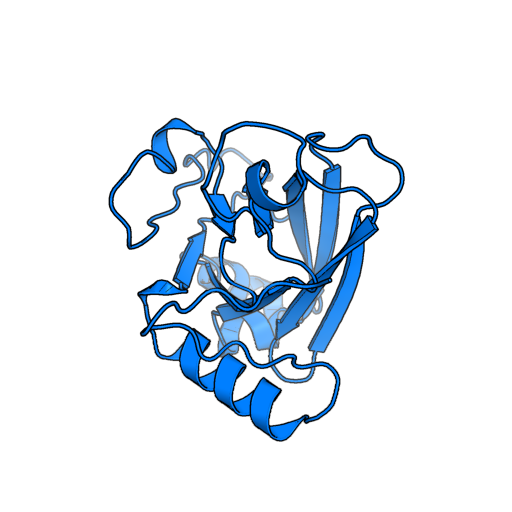ASP A C 1
ATOM 1333 O O . ASP A 1 167 ? 16.593 -1.945 -13.868 1.00 74.75 167 ASP A O 1
ATOM 1337 N N . THR A 1 168 ? 17.710 -3.668 -12.949 1.00 79.50 168 THR A N 1
ATOM 1338 C CA . THR A 1 168 ? 16.803 -4.738 -13.387 1.00 79.50 168 THR A CA 1
ATOM 1339 C C . THR A 1 168 ? 15.753 -5.112 -12.344 1.00 79.50 168 THR A C 1
ATOM 1341 O O . THR A 1 168 ? 14.825 -5.863 -12.663 1.00 79.50 168 THR A O 1
ATOM 1344 N N . ARG A 1 169 ? 15.849 -4.579 -11.119 1.00 77.00 169 ARG A N 1
ATOM 1345 C CA . ARG A 1 169 ? 14.866 -4.807 -10.057 1.00 77.00 169 ARG A CA 1
ATOM 1346 C C . ARG A 1 169 ? 13.514 -4.246 -10.479 1.00 77.00 169 ARG A C 1
ATOM 1348 O O . ARG A 1 169 ? 13.418 -3.168 -11.062 1.00 77.00 169 ARG A O 1
ATOM 1355 N N . ARG A 1 170 ? 12.446 -4.996 -10.201 1.00 74.56 170 ARG A N 1
ATOM 1356 C CA . ARG A 1 170 ? 11.073 -4.535 -10.432 1.00 74.56 170 ARG A CA 1
ATOM 1357 C C . ARG A 1 170 ? 10.654 -3.660 -9.265 1.00 74.56 170 ARG A C 1
ATOM 1359 O O . ARG A 1 170 ? 10.571 -4.147 -8.143 1.00 74.56 170 ARG A O 1
ATOM 1366 N N . LEU A 1 171 ? 10.368 -2.401 -9.558 1.00 77.31 171 LEU A N 1
ATOM 1367 C CA . LEU A 1 171 ? 9.994 -1.410 -8.565 1.00 77.31 171 LEU A CA 1
ATOM 1368 C C . LEU A 1 171 ? 8.511 -1.065 -8.753 1.00 77.31 171 LEU A C 1
ATOM 1370 O O . LEU A 1 171 ? 8.082 -0.668 -9.846 1.00 77.31 171 LEU A O 1
ATOM 1374 N N . GLY A 1 172 ? 7.723 -1.292 -7.701 1.00 87.38 172 GLY A N 1
ATOM 1375 C CA . GLY A 1 172 ? 6.355 -0.794 -7.591 1.00 87.38 172 GLY A CA 1
ATOM 1376 C C . GLY A 1 172 ? 6.385 0.574 -6.930 1.00 87.38 172 GLY A C 1
ATOM 1377 O O . GLY A 1 172 ? 6.669 1.555 -7.611 1.00 87.38 172 GLY A O 1
ATOM 1378 N N . VAL A 1 173 ? 6.131 0.623 -5.626 1.00 89.69 173 VAL A N 1
ATOM 1379 C CA . VAL A 1 173 ? 6.272 1.837 -4.807 1.00 89.69 173 VAL A CA 1
ATOM 1380 C C . VAL A 1 173 ? 7.068 1.533 -3.547 1.00 89.69 173 VAL A C 1
ATOM 1382 O O . VAL A 1 173 ? 7.139 0.380 -3.127 1.00 89.69 173 VAL A O 1
ATOM 1385 N N . ALA A 1 174 ? 7.653 2.560 -2.949 1.00 89.06 174 ALA A N 1
ATOM 1386 C CA . ALA A 1 174 ? 8.283 2.481 -1.644 1.00 89.06 174 ALA A CA 1
ATOM 1387 C C . ALA A 1 174 ? 7.400 3.154 -0.588 1.00 89.06 174 ALA A C 1
ATOM 1389 O O . ALA A 1 174 ? 6.838 4.216 -0.851 1.00 89.06 174 ALA A O 1
ATOM 1390 N N . LEU A 1 175 ? 7.300 2.550 0.595 1.00 88.00 175 LEU A N 1
ATOM 1391 C CA . LEU A 1 175 ? 6.557 3.060 1.751 1.00 88.00 175 LEU A CA 1
ATOM 1392 C C . LEU A 1 175 ? 7.501 3.352 2.917 1.00 88.00 175 LEU A C 1
ATOM 1394 O O . LEU A 1 175 ? 8.424 2.577 3.162 1.00 88.00 175 LEU A O 1
ATOM 1398 N N . ARG A 1 176 ? 7.243 4.431 3.664 1.00 85.56 176 ARG A N 1
ATOM 1399 C CA . ARG A 1 176 ? 7.904 4.714 4.951 1.00 85.56 176 ARG A CA 1
ATOM 1400 C C . ARG A 1 176 ? 7.044 5.589 5.865 1.00 85.56 176 ARG A C 1
ATOM 1402 O O . ARG A 1 176 ? 5.999 6.093 5.454 1.00 85.56 176 ARG A O 1
ATOM 1409 N N . ASN A 1 177 ? 7.534 5.823 7.086 1.00 82.50 177 ASN A N 1
ATOM 1410 C CA . ASN A 1 177 ? 6.986 6.798 8.040 1.00 82.50 177 ASN A CA 1
ATOM 1411 C C . ASN A 1 177 ? 5.485 6.619 8.329 1.00 82.50 177 ASN A C 1
ATOM 1413 O O . ASN A 1 177 ? 4.731 7.591 8.321 1.00 82.50 177 ASN A O 1
ATOM 1417 N N . VAL A 1 178 ? 5.049 5.384 8.595 1.00 81.44 178 VAL A N 1
ATOM 1418 C CA . VAL A 1 178 ? 3.637 5.095 8.881 1.00 81.44 178 VAL A CA 1
ATOM 1419 C C . VAL A 1 178 ? 3.259 5.505 10.311 1.00 81.44 178 VAL A C 1
ATOM 1421 O O . VAL A 1 178 ? 3.885 5.081 11.284 1.00 81.44 178 VAL A O 1
ATOM 1424 N N . GLN A 1 179 ? 2.254 6.369 10.446 1.00 80.00 179 GLN A N 1
ATOM 1425 C CA . GLN A 1 179 ? 1.891 7.049 11.692 1.00 80.00 179 GLN A CA 1
ATOM 1426 C C . GLN A 1 179 ? 0.377 7.206 11.828 1.00 80.00 179 GLN A C 1
ATOM 1428 O O . GLN A 1 179 ? -0.314 7.456 10.844 1.00 80.00 179 GLN A O 1
ATOM 1433 N N . VAL A 1 180 ? -0.129 7.177 13.062 1.00 77.31 180 VAL A N 1
ATOM 1434 C CA . VAL A 1 180 ? -1.506 7.598 13.372 1.00 77.31 180 VAL A CA 1
ATOM 1435 C C . VAL A 1 180 ? -1.467 8.990 14.010 1.00 77.31 180 VAL A C 1
ATOM 1437 O O . VAL A 1 180 ? -0.982 9.125 15.140 1.00 77.31 180 VAL A O 1
ATOM 1440 N N . PRO A 1 181 ? -1.961 10.042 13.333 1.00 69.56 181 PRO A N 1
ATOM 1441 C CA . PRO A 1 181 ? -2.180 11.336 13.965 1.00 69.56 181 PRO A CA 1
ATOM 1442 C C . PRO A 1 181 ? -3.422 11.263 14.876 1.00 69.56 181 PRO A C 1
ATOM 1444 O O . PRO A 1 181 ? -4.549 11.256 14.385 1.00 69.56 181 PRO A O 1
ATOM 1447 N N . LEU A 1 182 ? -3.209 11.175 16.198 1.00 65.44 182 LEU A N 1
ATOM 1448 C CA . LEU A 1 182 ? -4.251 11.159 17.248 1.00 65.44 182 LEU A CA 1
ATOM 1449 C C . LEU A 1 182 ? -4.478 12.528 17.899 1.00 65.44 182 LEU A C 1
ATOM 1451 O O . LEU A 1 182 ? -3.484 13.128 18.366 1.00 65.44 182 LEU A O 1
#

Mean predicted aligned error: 10.07 Å

Sequence (182 aa):
PQRIVNNPFISVRTFLENPALREDAMAYALQNERYNVDIQVGYQRRTLSKPFSCHSFRGGSDEEEGHCWLSARINSLTFSNLTELSQYKESVKTLPLSFEIMSPWTGQEVAFSLDDWEETFELTGAPAGSWQKFTLGFPLQRLLDSDKILVTIKTISSPSIRGTSTDTRRLGVALRNVQVPL

Solvent-accessible surface area (backbone atoms only — not comparable to full-atom values): 10624 Å² total; per-residue (Å²): 132,90,76,88,72,94,43,101,86,50,84,84,69,77,65,90,80,42,70,68,63,47,52,53,51,50,56,50,27,75,74,35,66,76,32,33,35,45,39,53,69,32,50,79,90,74,81,51,85,68,78,71,47,46,61,58,74,65,86,70,65,39,62,78,68,64,38,39,75,43,55,50,55,55,30,23,38,33,50,83,57,58,74,76,52,61,84,40,57,90,82,39,64,56,42,48,41,28,33,32,42,28,31,77,50,67,66,43,41,41,31,44,32,48,91,96,44,73,52,73,50,63,50,61,96,59,64,58,63,41,79,42,82,47,70,46,74,42,53,35,67,59,52,72,74,61,46,48,40,38,37,37,38,78,59,71,47,22,41,37,83,70,71,76,43,86,51,73,63,53,48,33,39,33,40,34,77,44,28,38,82,125

pLDDT: mean 72.6, std 18.24, range [28.66, 92.56]